Protein AF-A0A9E0VM22-F1 (afdb_monomer)

Secondary structure (DSSP, 8-state):
--SHHHHHHHHHHHHHHHHHHHHHHHHHHHHHHHSTTS-----PPPHHHHHHHHHHHHHHHHHHTSS----EEEEEEEEEEEETTTEEEEEEEEEEEEETTEEEEEEEEEEEETTEEEEEEEEEEEESSTT--EEEEEEEEEETTEEEEEEEEEETTEEEEEEEETTEEPPPEEEE--TTEEEGGGHHHHHHHHGGG--BT-EEEEEEE-TT-TTTTT--EEEEEEEPPP-HHHHHHT-EEEEEEETTEEEEEEE-TTS-EEEEEEGGGTEEEEEE-HHHHHTTTHHHHHHS-----

pLDDT: mean 86.05, std 18.06, range [39.75, 98.81]

Solvent-accessible surface area (backbone atoms only — not comparable to full-atom values): 16008 Å² total; per-residue (Å²): 136,81,74,62,60,62,58,50,54,55,49,53,52,52,55,50,51,53,53,51,51,52,50,51,53,49,53,53,52,52,54,55,61,69,66,60,82,65,88,90,70,88,80,75,79,53,72,67,58,54,51,51,54,50,49,53,49,51,49,57,52,52,62,63,64,72,65,73,48,74,68,42,80,76,51,76,48,23,26,35,31,22,38,74,80,71,42,75,37,32,29,35,38,44,36,34,32,37,41,74,70,21,39,40,39,37,40,41,38,41,34,62,53,99,92,39,82,28,43,39,37,37,38,40,34,22,39,73,54,81,54,29,41,52,42,35,36,40,34,40,38,37,51,90,96,43,41,37,39,33,41,38,40,44,60,86,42,37,39,42,35,46,37,32,50,68,92,43,76,50,83,69,48,75,46,80,50,64,85,63,32,20,48,52,89,49,44,40,58,37,40,26,64,46,54,86,76,56,43,74,78,44,77,45,76,48,40,27,27,54,83,81,28,68,93,61,68,51,53,74,40,64,32,35,39,25,35,46,79,73,49,72,66,22,64,74,67,70,30,48,30,30,43,37,38,47,82,91,44,58,32,41,38,32,22,40,84,69,19,51,70,48,34,38,38,27,71,94,69,37,32,40,37,36,58,44,53,65,73,57,29,72,48,51,63,57,62,56,66,72,70,48,79,77,77,85,124

Radius of gyration: 24.53 Å; Cα contacts (8 Å, |Δi|>4): 549; chains: 1; bounding box: 64×45×74 Å

Mean predicted aligned error: 11.91 Å

Structure (mmCIF, N/CA/C/O backbone):
data_AF-A0A9E0VM22-F1
#
_entry.id   AF-A0A9E0VM22-F1
#
loop_
_atom_site.group_PDB
_atom_site.id
_atom_site.type_symbol
_atom_site.label_atom_id
_atom_site.label_alt_id
_atom_site.label_comp_id
_atom_site.label_asym_id
_atom_site.label_entity_id
_atom_site.label_seq_id
_atom_site.pdbx_PDB_ins_code
_atom_site.Cartn_x
_atom_site.Cartn_y
_atom_site.Cartn_z
_atom_site.occupancy
_atom_site.B_iso_or_equiv
_atom_site.auth_seq_id
_atom_site.auth_comp_id
_atom_site.auth_asym_id
_atom_site.auth_atom_id
_atom_site.pdbx_PDB_model_num
ATOM 1 N N . MET A 1 1 ? -34.259 -21.201 -25.587 1.00 50.16 1 MET A N 1
ATOM 2 C CA . MET A 1 1 ? -33.164 -21.573 -26.520 1.00 50.16 1 MET A CA 1
ATOM 3 C C . MET A 1 1 ? -33.117 -20.751 -27.819 1.00 50.16 1 MET A C 1
ATOM 5 O O . MET A 1 1 ? -32.150 -20.901 -28.546 1.00 50.16 1 MET A O 1
ATOM 9 N N . LEU A 1 2 ? -34.071 -19.849 -28.105 1.00 48.53 2 LEU A N 1
ATOM 10 C CA . LEU A 1 2 ? -34.112 -19.053 -29.354 1.00 48.53 2 LEU A CA 1
ATOM 11 C C . LEU A 1 2 ? -33.497 -17.637 -29.253 1.00 48.53 2 LEU A C 1
ATOM 13 O O . LEU A 1 2 ? -33.460 -16.901 -30.234 1.00 48.53 2 LEU A O 1
ATOM 17 N N . GLU A 1 3 ? -32.972 -17.247 -28.090 1.00 45.59 3 GLU A N 1
ATOM 18 C CA . GLU A 1 3 ? -32.472 -15.883 -27.831 1.00 45.59 3 GLU A CA 1
ATOM 19 C C . GLU A 1 3 ? -30.967 -15.698 -28.138 1.00 45.59 3 GLU A C 1
ATOM 21 O O . GLU A 1 3 ? -30.416 -14.599 -28.077 1.00 45.59 3 GLU A O 1
ATOM 26 N N . THR A 1 4 ? -30.273 -16.771 -28.525 1.00 58.69 4 THR A N 1
ATOM 27 C CA . THR A 1 4 ? -28.811 -16.787 -28.706 1.00 58.69 4 THR A CA 1
ATOM 28 C C . THR A 1 4 ? -28.349 -16.507 -30.141 1.00 58.69 4 THR A C 1
ATOM 30 O O . THR A 1 4 ? -27.231 -16.024 -30.333 1.00 58.69 4 THR A O 1
ATOM 33 N N . GLU A 1 5 ? -29.188 -16.715 -31.161 1.00 52.75 5 GLU A N 1
ATOM 34 C CA . GLU A 1 5 ? -28.810 -16.446 -32.560 1.00 52.75 5 GLU A CA 1
ATOM 35 C C . GLU A 1 5 ? -28.946 -14.974 -32.962 1.00 52.75 5 GLU A C 1
ATOM 37 O O . GLU A 1 5 ? -28.078 -14.442 -33.663 1.00 52.75 5 GLU A O 1
ATOM 42 N N . LYS A 1 6 ? -29.978 -14.277 -32.469 1.00 53.31 6 LYS A N 1
ATOM 43 C CA . LYS A 1 6 ? -30.211 -12.856 -32.787 1.00 53.31 6 LYS A CA 1
ATOM 44 C C . LYS A 1 6 ? -29.080 -11.973 -32.241 1.00 53.31 6 LYS A C 1
ATOM 46 O O . LYS A 1 6 ? -28.554 -11.120 -32.955 1.00 53.31 6 LYS A O 1
ATOM 51 N N . ASN A 1 7 ? -28.606 -12.282 -31.031 1.00 50.34 7 ASN A N 1
ATOM 52 C CA . ASN A 1 7 ? -27.469 -11.606 -30.401 1.00 50.34 7 ASN A CA 1
ATOM 53 C C . ASN A 1 7 ? -26.118 -11.941 -31.061 1.00 50.34 7 ASN A C 1
ATOM 55 O O . ASN A 1 7 ? -25.232 -11.086 -31.111 1.00 50.34 7 ASN A O 1
ATOM 59 N N . ARG A 1 8 ? -25.950 -13.142 -31.638 1.00 52.34 8 ARG A N 1
ATOM 60 C CA . ARG A 1 8 ? -24.751 -13.482 -32.428 1.00 52.34 8 ARG A CA 1
ATOM 61 C C . ARG A 1 8 ? -24.709 -12.761 -33.776 1.00 52.34 8 ARG A C 1
ATOM 63 O O . ARG A 1 8 ? -23.640 -12.278 -34.149 1.00 52.34 8 ARG A O 1
ATOM 70 N N . LYS A 1 9 ? -25.842 -12.636 -34.483 1.00 50.78 9 LYS A N 1
ATOM 71 C CA . LYS A 1 9 ? -25.919 -11.849 -35.731 1.00 50.78 9 LYS A CA 1
ATOM 72 C C . LYS A 1 9 ? -25.667 -10.360 -35.478 1.00 50.78 9 LYS A C 1
ATOM 74 O O . LYS A 1 9 ? -24.869 -9.769 -36.198 1.00 50.78 9 LYS A O 1
ATOM 79 N N . ALA A 1 10 ? -26.244 -9.787 -34.419 1.00 51.38 10 ALA A N 1
ATOM 80 C CA . ALA A 1 10 ? -26.015 -8.386 -34.051 1.00 51.38 10 ALA A CA 1
ATOM 81 C C . ALA A 1 10 ? -24.542 -8.093 -33.707 1.00 51.38 10 ALA A C 1
ATOM 83 O O . ALA A 1 10 ? -24.005 -7.069 -34.125 1.00 51.38 10 ALA A O 1
ATOM 84 N N . ARG A 1 11 ? -23.851 -9.012 -33.012 1.00 48.56 11 ARG A N 1
ATOM 85 C CA . ARG A 1 11 ? -22.410 -8.871 -32.739 1.00 48.56 11 ARG A CA 1
ATOM 86 C C . ARG A 1 11 ? -21.562 -8.974 -34.008 1.00 48.56 11 ARG A C 1
ATOM 88 O O . ARG A 1 11 ? -20.686 -8.141 -34.190 1.00 48.56 11 ARG A O 1
ATOM 95 N N . ARG A 1 12 ? -21.851 -9.918 -34.915 1.00 49.19 12 ARG A N 1
ATOM 96 C CA . ARG A 1 12 ? -21.119 -10.049 -36.193 1.00 49.19 12 ARG A CA 1
ATOM 97 C C . ARG A 1 12 ? -21.284 -8.828 -37.106 1.00 49.19 12 ARG A C 1
ATOM 99 O O . ARG A 1 12 ? -20.309 -8.417 -37.726 1.00 49.19 12 ARG A O 1
ATOM 106 N N . LEU A 1 13 ? -22.475 -8.225 -37.146 1.00 46.28 13 LEU A N 1
ATOM 107 C CA . LEU A 1 13 ? -2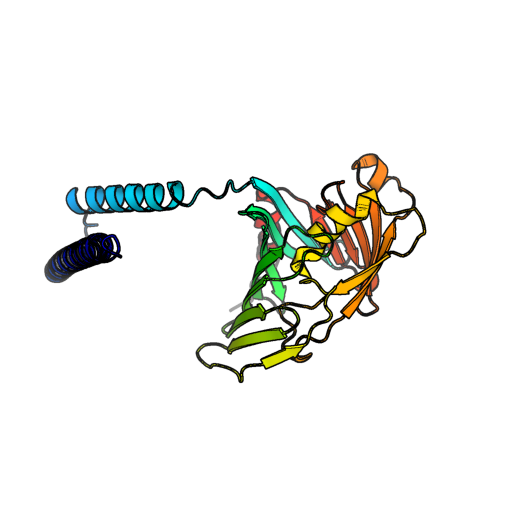2.730 -6.984 -37.891 1.00 46.28 13 LEU A CA 1
ATOM 108 C C . LEU A 1 13 ? -21.957 -5.788 -37.310 1.00 46.28 13 LEU A C 1
ATOM 110 O O . LEU A 1 13 ? -21.372 -5.024 -38.072 1.00 46.28 13 LEU A O 1
ATOM 114 N N . LYS A 1 14 ? -21.875 -5.665 -35.977 1.00 45.31 14 LYS A N 1
ATOM 115 C CA . LYS A 1 14 ? -21.102 -4.596 -35.319 1.00 45.31 14 LYS A CA 1
ATOM 116 C C . LYS A 1 14 ? -19.592 -4.741 -35.520 1.00 45.31 14 LYS A C 1
ATOM 118 O O . LYS A 1 14 ? -18.925 -3.760 -35.825 1.00 45.31 14 LYS A O 1
ATOM 123 N N . THR A 1 15 ? -19.049 -5.955 -35.416 1.00 48.75 15 THR A N 1
ATOM 124 C CA . THR A 1 15 ? -17.613 -6.182 -35.656 1.00 48.75 15 THR A CA 1
ATOM 125 C C . THR A 1 15 ? -17.233 -5.924 -37.118 1.00 48.75 15 THR A C 1
ATOM 127 O O . THR A 1 15 ? -16.164 -5.382 -37.376 1.00 48.75 15 THR A O 1
ATOM 130 N N . GLY A 1 16 ? -18.119 -6.248 -38.069 1.00 48.47 16 GLY A N 1
ATOM 131 C CA . GLY A 1 16 ? -17.918 -5.941 -39.489 1.00 48.47 16 GLY A CA 1
ATOM 132 C C . GLY A 1 16 ? -17.915 -4.440 -39.794 1.00 48.47 16 GLY A C 1
ATOM 133 O O . GLY A 1 16 ? -17.066 -3.981 -40.554 1.00 48.47 16 GLY A O 1
ATOM 134 N N . ALA A 1 17 ? -18.802 -3.665 -39.160 1.00 52.31 17 ALA A N 1
ATOM 135 C CA . ALA A 1 17 ? -18.856 -2.212 -39.328 1.00 52.31 17 ALA A CA 1
ATOM 136 C C . ALA A 1 17 ? -17.586 -1.517 -38.803 1.00 52.31 17 ALA A C 1
ATOM 138 O O . ALA A 1 17 ? -17.020 -0.676 -39.493 1.00 52.31 17 ALA A O 1
ATOM 139 N N . ILE A 1 18 ? -17.080 -1.937 -37.637 1.00 55.41 18 ILE A N 1
ATOM 140 C CA . ILE A 1 18 ? -15.829 -1.406 -37.065 1.00 55.41 18 ILE A CA 1
ATOM 141 C C . ILE A 1 18 ? -14.636 -1.705 -37.986 1.00 55.41 18 ILE A C 1
ATOM 143 O O . ILE A 1 18 ? -13.798 -0.836 -38.219 1.00 55.41 18 ILE A O 1
ATOM 147 N N . PHE A 1 19 ? -14.571 -2.910 -38.561 1.00 56.75 19 PHE A N 1
ATOM 148 C CA . PHE A 1 19 ? -13.487 -3.289 -39.472 1.00 56.75 19 PHE A CA 1
ATOM 149 C C . PHE A 1 19 ? -13.511 -2.484 -40.782 1.00 56.75 19 PHE A C 1
ATOM 151 O O . PHE A 1 19 ? -12.459 -2.102 -41.291 1.00 56.75 19 PHE A O 1
ATOM 158 N N . LEU A 1 20 ? -14.707 -2.182 -41.302 1.00 60.31 20 LEU A N 1
ATOM 159 C CA . LEU A 1 20 ? -14.886 -1.360 -42.501 1.00 60.31 20 LEU A CA 1
ATOM 160 C C . LEU A 1 20 ? -14.464 0.101 -42.263 1.00 60.31 20 LEU A C 1
ATOM 162 O O . LEU A 1 20 ? -13.798 0.688 -43.112 1.00 60.31 20 LEU A O 1
ATOM 166 N N . VAL A 1 21 ? -14.792 0.666 -41.095 1.00 62.47 21 VAL A N 1
ATOM 167 C CA . VAL A 1 21 ? -14.382 2.029 -40.706 1.00 62.47 21 VAL A CA 1
ATOM 168 C C . VAL A 1 21 ? -12.864 2.119 -40.550 1.00 62.47 21 VAL A C 1
ATOM 170 O O . VAL A 1 21 ? -12.254 3.057 -41.053 1.00 62.47 21 VAL A O 1
ATOM 173 N N . ILE A 1 22 ? -12.228 1.118 -39.932 1.00 64.31 22 ILE A N 1
ATOM 174 C CA . ILE A 1 22 ? -10.763 1.066 -39.814 1.00 64.31 22 ILE A CA 1
ATOM 175 C C . ILE A 1 22 ? -10.103 0.997 -41.198 1.00 64.31 22 ILE A C 1
ATOM 177 O O . ILE A 1 22 ? -9.134 1.712 -41.443 1.00 64.31 22 ILE A O 1
ATOM 181 N N . LEU A 1 23 ? -10.633 0.186 -42.120 1.00 62.94 23 LEU A N 1
ATOM 182 C CA . LEU A 1 23 ? -10.111 0.093 -43.488 1.00 62.94 23 LEU A CA 1
ATOM 183 C C . LEU A 1 23 ? -10.253 1.409 -44.267 1.00 62.94 23 LEU A C 1
ATOM 185 O O . LEU A 1 23 ? -9.322 1.784 -44.975 1.00 62.94 23 LEU A O 1
ATOM 189 N N . LEU A 1 24 ? -11.365 2.131 -44.102 1.00 65.12 24 LEU A N 1
ATOM 190 C CA . LEU A 1 24 ? -11.568 3.455 -44.704 1.00 65.12 24 LEU A CA 1
ATOM 191 C C . LEU A 1 24 ? -10.589 4.499 -44.147 1.00 65.12 24 LEU A C 1
ATOM 193 O O . LEU A 1 24 ? -9.974 5.229 -44.919 1.00 65.12 24 LEU A O 1
ATOM 197 N N . VAL A 1 25 ? -10.373 4.513 -42.828 1.00 65.75 25 VAL A N 1
ATOM 198 C CA . VAL A 1 25 ? -9.408 5.420 -42.181 1.00 65.75 25 VAL A CA 1
ATOM 199 C C . VAL A 1 25 ? -7.975 5.119 -42.626 1.00 65.75 25 VAL A C 1
ATOM 201 O O . VAL A 1 25 ? -7.202 6.042 -42.865 1.00 65.75 25 VAL A O 1
ATOM 204 N N . ILE A 1 26 ? -7.611 3.841 -42.772 1.00 68.38 26 ILE A N 1
ATOM 205 C CA . ILE A 1 26 ? -6.289 3.444 -43.276 1.00 68.38 26 ILE A CA 1
ATOM 206 C C . ILE A 1 26 ? -6.124 3.857 -44.744 1.00 68.38 26 ILE A C 1
ATOM 208 O O . ILE A 1 26 ? -5.071 4.380 -45.097 1.00 68.38 26 ILE A O 1
ATOM 212 N N . ALA A 1 27 ? -7.143 3.669 -45.587 1.00 66.06 27 ALA A N 1
ATOM 213 C CA . ALA A 1 27 ? -7.089 4.068 -46.993 1.00 66.06 27 ALA A CA 1
ATOM 214 C C . ALA A 1 27 ? -6.903 5.588 -47.162 1.00 66.06 27 ALA A C 1
ATOM 216 O O . ALA A 1 27 ? -6.073 6.012 -47.966 1.00 66.06 27 ALA A O 1
ATOM 217 N N . GLU A 1 28 ? -7.596 6.407 -46.363 1.00 62.19 28 GLU A N 1
ATOM 218 C CA . GLU A 1 28 ? -7.395 7.864 -46.357 1.00 62.19 28 GLU A CA 1
ATOM 219 C C . GLU A 1 28 ? -6.022 8.266 -45.808 1.00 62.19 28 GLU A C 1
ATOM 221 O O . GLU A 1 28 ? -5.383 9.153 -46.370 1.00 62.19 28 GLU A O 1
ATOM 226 N N . LEU A 1 29 ? -5.517 7.600 -44.761 1.00 59.59 29 LEU A N 1
ATOM 227 C CA . LEU A 1 29 ? -4.167 7.861 -44.246 1.00 59.59 29 LEU A CA 1
ATOM 228 C C . LEU A 1 29 ? -3.085 7.537 -45.283 1.00 59.59 29 LEU A C 1
ATOM 230 O O . LEU A 1 29 ? -2.114 8.279 -45.400 1.00 59.59 29 LEU A O 1
ATOM 234 N N . VAL A 1 30 ? -3.249 6.450 -46.041 1.00 65.06 30 VAL A N 1
ATOM 235 C CA . VAL A 1 30 ? -2.315 6.062 -47.109 1.00 65.06 30 VAL A CA 1
ATOM 236 C C . VAL A 1 30 ? -2.350 7.072 -48.260 1.00 65.06 30 VAL A C 1
ATOM 238 O O . VAL A 1 30 ? -1.291 7.440 -48.762 1.00 65.06 30 VAL A O 1
ATOM 241 N N . ALA A 1 31 ? -3.530 7.583 -48.629 1.00 63.16 31 ALA A N 1
ATOM 242 C CA . ALA A 1 31 ? -3.652 8.653 -49.621 1.00 63.16 31 ALA A CA 1
ATOM 243 C C . ALA A 1 31 ? -3.000 9.966 -49.143 1.00 63.16 31 ALA A C 1
ATOM 245 O O . ALA A 1 31 ? -2.299 10.617 -49.911 1.00 63.16 31 ALA A O 1
ATOM 246 N N . LEU A 1 32 ? -3.147 10.311 -47.858 1.00 56.25 32 LEU A N 1
ATOM 247 C CA . LEU A 1 32 ? -2.548 11.513 -47.266 1.00 56.25 32 LEU A CA 1
ATOM 248 C C . LEU A 1 32 ? -1.011 11.447 -47.209 1.00 56.25 32 LEU A C 1
ATOM 250 O O . LEU A 1 32 ? -0.337 12.465 -47.333 1.00 56.25 32 LEU A O 1
ATOM 254 N N . VAL A 1 33 ? -0.450 10.249 -47.009 1.00 56.59 33 VAL A N 1
ATOM 255 C CA . VAL A 1 33 ? 1.005 10.019 -46.993 1.00 56.59 33 VAL A CA 1
ATOM 256 C C . VAL A 1 33 ? 1.586 10.006 -48.410 1.00 56.59 33 VAL A C 1
ATOM 258 O O . VAL A 1 33 ? 2.725 10.428 -48.594 1.00 56.59 33 VAL A O 1
ATOM 261 N N . ALA A 1 34 ? 0.814 9.578 -49.414 1.00 57.78 34 ALA A N 1
ATOM 262 C CA . ALA A 1 34 ? 1.235 9.604 -50.816 1.00 57.78 34 ALA A CA 1
ATOM 263 C C . ALA A 1 34 ? 1.334 11.031 -51.396 1.00 57.78 34 ALA A C 1
ATOM 2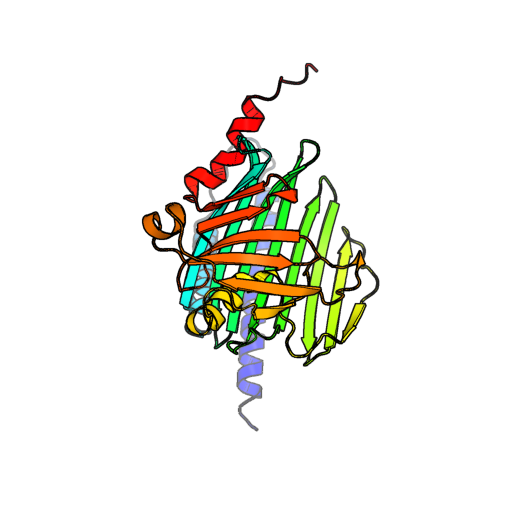65 O O . ALA A 1 34 ? 2.131 11.251 -52.303 1.00 57.78 34 ALA A O 1
ATOM 266 N N . ASP A 1 35 ? 0.580 11.991 -50.849 1.00 51.22 35 ASP A N 1
ATOM 267 C CA . ASP A 1 35 ? 0.529 13.388 -51.320 1.00 51.22 35 ASP A CA 1
ATOM 268 C C . ASP A 1 35 ? 1.472 14.336 -50.540 1.00 51.22 35 ASP A C 1
ATOM 270 O O . ASP A 1 35 ? 1.686 15.486 -50.913 1.00 51.22 35 ASP A O 1
ATOM 274 N N . ALA A 1 36 ? 2.105 13.858 -49.461 1.00 53.12 36 ALA A N 1
ATOM 275 C CA . ALA A 1 36 ? 3.001 14.646 -48.602 1.00 53.12 36 ALA A CA 1
ATOM 276 C C . ALA A 1 36 ? 4.444 14.788 -49.148 1.00 53.12 36 ALA A C 1
ATOM 278 O O . ALA A 1 36 ? 5.379 15.058 -48.391 1.00 53.12 36 ALA A O 1
ATOM 279 N N . GLY A 1 37 ? 4.632 14.602 -50.459 1.00 49.53 37 GLY A N 1
ATOM 280 C CA . GLY A 1 37 ? 5.920 14.714 -51.152 1.00 49.53 37 GLY A CA 1
ATOM 281 C C . GLY A 1 37 ? 6.443 16.145 -51.341 1.00 49.53 37 GLY A C 1
ATOM 282 O O . GLY A 1 37 ? 7.590 16.305 -51.750 1.00 49.53 37 GLY A O 1
ATOM 283 N N . GLU A 1 38 ? 5.667 17.182 -51.011 1.00 53.94 38 GLU A N 1
ATOM 284 C CA . GLU A 1 38 ? 6.117 18.578 -51.077 1.00 53.94 38 GLU A CA 1
ATOM 285 C C . GLU A 1 38 ? 5.887 19.352 -49.770 1.00 53.94 38 GLU A C 1
ATOM 287 O O . GLU A 1 38 ? 4.980 19.101 -48.979 1.00 53.94 38 GLU A O 1
ATOM 292 N N . ALA A 1 39 ? 6.802 20.283 -49.516 1.00 53.41 39 ALA A N 1
ATOM 293 C CA . ALA A 1 39 ? 7.137 20.821 -48.210 1.00 53.41 39 ALA A CA 1
ATOM 294 C C . ALA A 1 39 ? 6.022 21.612 -47.487 1.00 53.41 39 ALA A C 1
ATOM 296 O O . ALA A 1 39 ? 5.465 22.582 -47.996 1.00 53.41 39 ALA A O 1
ATOM 297 N N . GLY A 1 40 ? 5.872 21.325 -46.187 1.00 53.50 40 GLY A N 1
ATOM 298 C CA . GLY A 1 40 ? 5.966 22.379 -45.170 1.00 53.50 40 GLY A CA 1
ATOM 299 C C . GLY A 1 40 ? 4.697 23.104 -44.711 1.00 53.50 40 GLY A C 1
ATOM 300 O O . GLY A 1 40 ? 4.828 24.191 -44.147 1.00 53.50 40 GLY A O 1
ATOM 301 N N . LYS A 1 41 ? 3.489 22.544 -44.861 1.00 47.03 41 LYS A N 1
ATOM 302 C CA . LYS A 1 41 ? 2.303 23.054 -44.139 1.00 47.03 41 LYS A CA 1
ATOM 303 C C . LYS A 1 41 ? 1.606 21.951 -43.333 1.00 47.03 41 LYS A C 1
ATOM 305 O O . LYS A 1 41 ? 1.402 20.863 -43.863 1.00 47.03 41 LYS A O 1
ATOM 310 N N . PRO A 1 42 ? 1.231 22.204 -42.062 1.00 48.88 42 PRO A N 1
ATOM 311 C CA . PRO A 1 42 ? 0.500 21.230 -41.260 1.00 48.88 42 PRO A CA 1
ATOM 312 C C . PRO A 1 42 ? -0.890 21.007 -41.866 1.00 48.88 42 PRO A C 1
ATOM 314 O O . PRO A 1 42 ? -1.711 21.923 -41.914 1.00 48.88 42 PRO A O 1
ATOM 317 N N . VAL A 1 43 ? -1.142 19.786 -42.338 1.00 53.38 43 VAL A N 1
ATOM 318 C CA . VAL A 1 43 ? -2.444 19.377 -42.875 1.00 53.38 43 VAL A CA 1
ATOM 319 C C . VAL A 1 43 ? -3.448 19.355 -41.724 1.00 53.38 43 VAL A C 1
ATOM 321 O O . VAL A 1 43 ? -3.300 18.587 -40.770 1.00 53.38 43 VAL A O 1
ATOM 324 N N . GLN A 1 44 ? -4.457 20.228 -41.781 1.00 57.88 44 GLN A N 1
ATOM 325 C CA . GLN A 1 44 ? -5.557 20.186 -40.821 1.00 57.88 44 GLN A CA 1
ATOM 326 C C . GLN A 1 44 ? -6.381 18.910 -41.058 1.00 57.88 44 GLN A C 1
ATOM 328 O O . GLN A 1 44 ? -6.717 18.622 -42.208 1.00 57.88 44 GLN A O 1
ATOM 333 N N . PRO A 1 45 ? -6.714 18.134 -40.008 1.00 61.19 45 PRO A N 1
ATOM 334 C CA . PRO A 1 45 ? -7.540 16.941 -40.159 1.00 61.19 45 PRO A CA 1
ATOM 335 C C . PRO A 1 45 ? -8.882 17.315 -40.785 1.00 61.19 45 PRO A C 1
ATOM 337 O O . PRO A 1 45 ? -9.530 18.248 -40.306 1.00 61.19 45 PRO A O 1
ATOM 340 N N . SER A 1 46 ? -9.300 16.582 -41.817 1.00 73.75 46 SER A N 1
ATOM 341 C CA . SER A 1 46 ? -10.592 16.799 -42.468 1.00 73.75 46 SER A CA 1
ATOM 342 C C . SER A 1 46 ? -11.740 16.714 -41.453 1.00 73.75 46 SER A C 1
ATOM 344 O O . SER A 1 46 ? -11.661 15.993 -40.450 1.00 73.75 46 SER A O 1
ATOM 346 N N . GLU A 1 47 ? -12.837 17.431 -41.708 1.00 70.19 47 GLU A N 1
ATOM 347 C CA . GLU A 1 47 ? -14.029 17.388 -40.847 1.00 70.19 47 GLU A CA 1
ATOM 348 C C . GLU A 1 47 ? -14.558 15.956 -40.648 1.00 70.19 47 GLU A C 1
ATOM 350 O O . GLU A 1 47 ? -15.102 15.639 -39.591 1.00 70.19 47 GLU A O 1
ATOM 355 N N . ALA A 1 48 ? -14.345 15.065 -41.623 1.00 60.19 48 ALA A N 1
ATOM 356 C CA . ALA A 1 48 ? -14.694 13.649 -41.529 1.00 60.19 48 ALA A CA 1
ATOM 357 C C . ALA A 1 48 ? -13.915 12.932 -40.410 1.00 60.19 48 ALA A C 1
ATOM 359 O O . ALA A 1 48 ? -14.514 12.230 -39.596 1.00 60.19 48 ALA A O 1
ATOM 360 N N . ILE A 1 49 ? -12.607 13.182 -40.284 1.00 67.56 49 ILE A N 1
ATOM 361 C CA . ILE A 1 49 ? -11.772 12.608 -39.215 1.00 67.56 49 ILE A CA 1
ATOM 362 C C . ILE A 1 49 ? -12.194 13.146 -37.841 1.00 67.56 49 ILE A C 1
ATOM 364 O O . ILE A 1 49 ? -12.161 12.414 -36.847 1.00 67.56 49 ILE A O 1
ATOM 368 N N . GLN A 1 50 ? -12.602 14.416 -37.761 1.00 73.06 50 GLN A N 1
ATOM 369 C CA . GLN A 1 50 ? -13.092 14.995 -36.508 1.00 73.06 50 GLN A CA 1
ATOM 370 C C . GLN A 1 50 ? -14.430 14.376 -36.083 1.00 73.06 50 GLN A C 1
ATOM 372 O O . GLN A 1 50 ? -14.557 13.972 -34.927 1.00 73.06 50 GLN A O 1
ATOM 377 N N . ARG A 1 51 ? -15.375 14.199 -37.017 1.00 71.31 51 ARG A N 1
ATOM 378 C CA . ARG A 1 51 ? -16.667 13.544 -36.748 1.00 71.31 51 ARG A CA 1
ATOM 379 C C . ARG A 1 51 ? -16.498 12.086 -36.322 1.00 71.31 51 ARG A C 1
ATOM 381 O O . ARG A 1 51 ? -17.095 11.687 -35.329 1.00 71.31 51 ARG A O 1
ATOM 388 N N . VAL A 1 52 ? -15.611 11.329 -36.973 1.00 68.19 52 VAL A N 1
ATOM 389 C CA . VAL A 1 52 ? -15.307 9.938 -36.583 1.00 68.19 52 VAL A CA 1
ATOM 390 C C . VAL A 1 52 ? -14.680 9.875 -35.185 1.00 68.19 52 VAL A C 1
ATOM 392 O O . VAL A 1 52 ? -15.082 9.051 -34.367 1.00 68.19 52 VAL A O 1
ATOM 395 N N . LYS A 1 53 ? -13.746 10.776 -34.843 1.00 69.44 53 LYS A N 1
ATOM 396 C CA . LYS A 1 53 ? -13.189 10.856 -33.476 1.00 69.44 53 LYS A CA 1
ATOM 397 C C . LYS A 1 53 ? -14.250 11.189 -32.426 1.00 69.44 53 LYS A C 1
ATOM 399 O O . LYS A 1 53 ? -14.162 10.712 -31.294 1.00 69.44 53 LYS A O 1
ATOM 404 N N . GLU A 1 54 ? -15.219 12.024 -32.774 1.00 73.75 54 GLU A N 1
ATOM 405 C CA . GLU A 1 54 ? -16.285 12.443 -31.870 1.00 73.75 54 GLU A CA 1
ATOM 406 C C . GLU A 1 54 ? -17.349 11.352 -31.683 1.00 73.75 54 GLU A C 1
ATOM 408 O O . GLU A 1 54 ? -17.788 11.117 -30.557 1.00 73.75 54 GLU A O 1
ATOM 413 N N . GLU A 1 55 ? -17.688 10.610 -32.740 1.00 72.81 55 GLU A N 1
ATOM 414 C CA . GLU A 1 55 ? -18.537 9.416 -32.663 1.00 72.81 55 GLU A CA 1
ATOM 415 C C . GLU A 1 55 ? -17.864 8.292 -31.869 1.00 72.81 55 GLU A C 1
ATOM 417 O O . GLU A 1 55 ? -18.476 7.764 -30.944 1.00 72.81 55 GLU A O 1
ATOM 422 N N . MET A 1 56 ? -16.575 8.016 -32.099 1.00 67.50 56 MET A N 1
ATOM 423 C CA . MET A 1 56 ? -15.818 7.049 -31.292 1.00 67.50 56 MET A CA 1
ATOM 424 C C . MET A 1 56 ? -15.746 7.453 -29.811 1.00 67.50 56 MET A C 1
ATOM 426 O O . MET A 1 56 ? -15.813 6.596 -28.930 1.00 67.50 56 MET A O 1
ATOM 430 N N . ARG A 1 57 ? -15.644 8.756 -29.502 1.00 72.69 57 ARG A N 1
ATOM 431 C CA . ARG A 1 57 ? -15.723 9.257 -28.117 1.00 72.69 57 ARG A CA 1
ATOM 432 C C . ARG A 1 57 ? -17.110 9.061 -27.509 1.00 72.69 57 ARG A C 1
ATOM 434 O O . ARG A 1 57 ? -17.197 8.708 -26.336 1.00 72.69 57 ARG A O 1
ATOM 441 N N . LYS A 1 58 ? -18.180 9.279 -28.278 1.00 69.06 58 LYS A N 1
ATOM 442 C CA . LYS A 1 58 ? -19.562 9.062 -27.825 1.00 69.06 58 LYS A CA 1
ATOM 443 C C . LYS A 1 58 ? -19.863 7.579 -27.612 1.00 69.06 58 LYS A C 1
ATOM 445 O O . LYS A 1 58 ? -20.484 7.242 -26.611 1.00 69.06 58 LYS A O 1
ATOM 450 N N . GLU A 1 59 ? -19.370 6.695 -28.475 1.00 62.09 59 GLU A N 1
ATOM 451 C CA . GLU A 1 59 ? -19.514 5.244 -28.310 1.00 62.09 59 GLU A CA 1
ATOM 452 C C . GLU A 1 59 ? -18.694 4.714 -27.126 1.00 62.09 59 GLU A C 1
ATOM 454 O O . GLU A 1 59 ? -19.228 3.962 -26.314 1.00 62.09 59 GLU A O 1
ATOM 459 N N . ALA A 1 60 ? -17.458 5.185 -26.925 1.00 56.94 60 ALA A N 1
ATOM 460 C CA . ALA A 1 60 ? -16.662 4.847 -25.739 1.00 56.94 60 ALA A CA 1
ATOM 461 C C . ALA A 1 60 ? -17.275 5.391 -24.430 1.00 56.94 60 ALA A C 1
ATOM 463 O O . ALA A 1 60 ? -17.147 4.777 -23.369 1.00 56.94 60 ALA A O 1
ATOM 464 N N . ALA A 1 61 ? -17.962 6.537 -24.483 1.00 55.31 61 ALA A N 1
ATOM 465 C CA . ALA A 1 61 ? -18.729 7.059 -23.354 1.00 55.31 61 ALA A CA 1
ATOM 466 C C . ALA A 1 61 ? -20.015 6.245 -23.098 1.00 55.31 61 ALA A C 1
ATOM 468 O O . ALA A 1 61 ? -20.377 6.036 -21.942 1.00 55.31 61 ALA A O 1
ATOM 469 N N . ALA A 1 62 ? -20.665 5.740 -24.151 1.00 52.62 62 ALA A N 1
ATOM 470 C CA . ALA A 1 62 ? -21.885 4.934 -24.067 1.00 52.62 62 ALA A CA 1
ATOM 471 C C . ALA A 1 62 ? -21.633 3.464 -23.669 1.00 52.62 62 ALA A C 1
ATOM 473 O O . ALA A 1 62 ? -22.479 2.840 -23.030 1.00 52.62 62 ALA A O 1
ATOM 474 N N . GLU A 1 63 ? -20.469 2.893 -23.994 1.00 50.62 63 GLU A N 1
ATOM 475 C CA . GLU A 1 63 ? -20.066 1.575 -23.481 1.00 50.62 63 GLU A CA 1
ATOM 476 C C . GLU A 1 63 ? -19.689 1.630 -21.992 1.00 50.62 63 GLU A C 1
ATOM 478 O O . GLU A 1 63 ? -19.927 0.666 -21.264 1.00 50.62 63 GLU A O 1
ATOM 483 N N . ASN A 1 64 ? -19.213 2.781 -21.501 1.00 50.50 64 ASN A N 1
ATOM 484 C CA . ASN A 1 64 ? -18.974 3.012 -20.073 1.00 50.50 64 ASN A CA 1
ATOM 485 C C . ASN A 1 64 ? -20.257 3.256 -19.254 1.00 50.50 64 ASN A C 1
ATOM 487 O O . ASN A 1 64 ? -20.221 3.093 -18.036 1.00 50.50 64 ASN A O 1
ATOM 491 N N . SER A 1 65 ? -21.387 3.609 -19.880 1.00 48.72 65 SER A N 1
ATOM 492 C CA . SER A 1 65 ? -22.655 3.871 -19.177 1.00 48.72 65 SER A CA 1
ATOM 493 C C . SER A 1 65 ? -23.593 2.663 -19.074 1.00 48.72 65 SER A C 1
ATOM 495 O O . SER A 1 65 ? -24.615 2.750 -18.406 1.00 48.72 65 SER A O 1
ATOM 497 N N . ASN A 1 66 ? -23.269 1.522 -19.697 1.00 46.03 66 ASN A N 1
ATOM 498 C CA . ASN A 1 66 ? -24.128 0.323 -19.689 1.00 46.03 66 ASN A CA 1
ATOM 499 C C . ASN A 1 66 ? -23.559 -0.873 -18.903 1.00 46.03 66 ASN A C 1
ATOM 501 O O . ASN A 1 66 ? -24.167 -1.943 -18.875 1.00 46.03 66 ASN A O 1
ATOM 505 N N . ALA A 1 67 ? -22.431 -0.689 -18.216 1.00 48.81 67 ALA A N 1
ATOM 506 C CA . ALA A 1 67 ? -21.907 -1.612 -17.208 1.00 48.81 67 ALA A CA 1
ATOM 507 C C . ALA A 1 67 ? -21.972 -0.968 -15.810 1.00 48.81 67 ALA A C 1
ATOM 509 O O . ALA A 1 67 ? -20.991 -0.976 -15.069 1.00 48.81 67 ALA A O 1
ATOM 510 N N . GLU A 1 68 ? -23.117 -0.362 -15.466 1.00 50.81 68 GLU A N 1
ATOM 511 C CA . GLU A 1 68 ? -23.359 0.335 -14.192 1.00 50.81 68 GLU A CA 1
ATOM 512 C C . GLU A 1 68 ? -23.490 -0.633 -13.005 1.00 50.81 68 GLU A C 1
ATOM 514 O O . GLU A 1 68 ? -24.505 -0.727 -12.313 1.00 50.81 68 GLU A O 1
ATOM 519 N N . GLY A 1 69 ? -22.389 -1.299 -12.684 1.00 61.06 69 GLY A N 1
ATOM 520 C CA . GLY A 1 69 ? -22.012 -1.389 -11.290 1.00 61.06 69 GLY A CA 1
ATOM 521 C C . GLY A 1 69 ? -21.834 0.021 -10.751 1.00 61.06 69 GLY A C 1
ATOM 522 O O . GLY A 1 69 ? -21.006 0.765 -11.273 1.00 61.06 69 GLY A O 1
ATOM 523 N N . LYS A 1 70 ? -22.601 0.428 -9.732 1.00 77.06 70 LYS A N 1
ATOM 524 C CA . LYS A 1 70 ? -22.421 1.740 -9.088 1.00 77.06 70 LYS A CA 1
ATOM 525 C C . LYS A 1 70 ? -21.001 1.825 -8.520 1.00 77.06 70 LYS A C 1
ATOM 527 O O . LYS A 1 70 ? -20.753 1.347 -7.412 1.00 77.06 70 LYS A O 1
ATOM 532 N N . SER A 1 71 ? -20.070 2.403 -9.279 1.00 89.12 71 SER A N 1
ATOM 533 C CA . SER A 1 71 ? -18.727 2.690 -8.787 1.00 89.12 71 SER A CA 1
ATOM 534 C C . SER A 1 71 ? -18.814 3.830 -7.781 1.00 89.12 71 SER A C 1
ATOM 536 O O . SER A 1 71 ? -19.349 4.897 -8.081 1.00 89.12 71 SER A O 1
ATOM 538 N N . LYS A 1 72 ? -18.296 3.609 -6.574 1.00 94.81 72 LYS A N 1
ATOM 539 C CA . LYS A 1 72 ? -18.159 4.641 -5.547 1.00 94.81 72 LYS A CA 1
ATOM 540 C C . LYS A 1 72 ? -16.681 4.876 -5.279 1.00 94.81 72 LYS A C 1
ATOM 542 O O . LYS A 1 72 ? -16.010 3.997 -4.740 1.00 94.81 72 LYS A O 1
ATOM 547 N N . LEU A 1 73 ? -16.196 6.074 -5.594 1.00 96.31 73 LEU A N 1
ATOM 548 C CA . LEU A 1 73 ? -14.874 6.516 -5.158 1.00 96.31 73 LEU A CA 1
ATOM 549 C C . LEU A 1 73 ? -14.859 6.625 -3.628 1.00 96.31 73 LEU A C 1
ATOM 551 O O . LEU A 1 73 ? -15.722 7.286 -3.047 1.00 96.31 73 LEU A O 1
ATOM 555 N N . LEU A 1 74 ? -13.909 5.948 -2.987 1.00 96.44 74 LEU A N 1
ATOM 556 C CA . LEU A 1 74 ? -13.702 6.032 -1.543 1.00 96.44 74 LEU A CA 1
ATOM 557 C C . LEU A 1 74 ? -12.650 7.090 -1.228 1.00 96.44 74 LEU A C 1
ATOM 559 O O . LEU A 1 74 ? -12.924 7.989 -0.440 1.00 96.44 74 LEU A O 1
ATOM 563 N N . TRP A 1 75 ? -11.490 7.017 -1.883 1.00 97.69 75 TRP A N 1
ATOM 564 C CA . TRP A 1 75 ? -10.470 8.063 -1.832 1.00 97.69 75 TRP A CA 1
ATOM 565 C C . TRP A 1 75 ? -9.576 8.053 -3.075 1.00 97.69 75 TRP A C 1
ATOM 567 O O . TRP A 1 75 ? -9.490 7.063 -3.805 1.00 97.69 75 TRP A O 1
ATOM 577 N N . ASN A 1 76 ? -8.940 9.198 -3.317 1.00 98.12 76 ASN A N 1
ATOM 578 C CA . ASN A 1 76 ? -7.926 9.414 -4.342 1.00 98.12 76 ASN A CA 1
ATOM 579 C C . ASN A 1 76 ? -6.879 10.371 -3.765 1.00 98.12 76 ASN A C 1
ATOM 581 O O . ASN A 1 76 ? -7.108 11.582 -3.715 1.00 98.12 76 ASN A O 1
ATOM 585 N N . SER A 1 77 ? -5.775 9.820 -3.278 1.00 98.44 77 SER A N 1
ATOM 586 C CA . SER A 1 77 ? -4.864 10.512 -2.370 1.00 98.44 77 SER A CA 1
ATOM 587 C C . SER A 1 77 ? -3.443 10.487 -2.895 1.00 98.44 77 SER A C 1
ATOM 589 O O . SER A 1 77 ? -2.990 9.503 -3.472 1.00 98.44 77 SER A O 1
ATOM 591 N N . TRP A 1 78 ? -2.754 11.610 -2.733 1.00 98.56 78 TRP A N 1
ATOM 592 C CA . TRP A 1 78 ? -1.388 11.808 -3.196 1.00 98.56 78 TRP A CA 1
ATOM 593 C C . TRP A 1 78 ? -0.452 11.889 -2.005 1.00 98.56 78 TRP A C 1
ATOM 595 O O . TRP A 1 78 ? -0.797 12.486 -0.985 1.00 98.56 78 TRP A O 1
ATOM 605 N N . TYR A 1 79 ? 0.732 11.308 -2.143 1.00 98.62 79 TYR A N 1
ATOM 606 C CA . TYR A 1 79 ? 1.692 11.163 -1.059 1.00 98.62 79 TYR A CA 1
ATOM 607 C C . TYR A 1 79 ? 3.097 11.494 -1.529 1.00 98.62 79 TYR A C 1
ATOM 609 O O . TYR A 1 79 ? 3.459 11.204 -2.664 1.00 98.62 79 TYR A O 1
ATOM 617 N N . THR A 1 80 ? 3.904 12.054 -0.635 1.00 98.25 80 THR A N 1
ATOM 618 C CA . THR A 1 80 ? 5.345 12.265 -0.830 1.00 98.25 80 THR A CA 1
ATOM 619 C C . THR A 1 80 ? 6.138 11.437 0.166 1.00 98.25 80 THR A C 1
ATOM 621 O O . THR A 1 80 ? 5.691 11.263 1.296 1.00 98.25 80 THR A O 1
ATOM 624 N N . MET A 1 81 ? 7.319 10.978 -0.235 1.00 98.19 81 MET A N 1
ATOM 625 C CA . MET A 1 81 ? 8.214 10.121 0.537 1.00 98.19 81 MET A CA 1
ATOM 626 C C . MET A 1 81 ? 9.549 10.839 0.775 1.00 98.19 81 MET A C 1
ATOM 628 O O . MET A 1 81 ? 10.271 11.125 -0.182 1.00 98.19 81 MET A O 1
ATOM 632 N N . THR A 1 82 ? 9.901 11.113 2.030 1.00 97.25 82 THR A N 1
ATOM 633 C CA . THR A 1 82 ? 11.193 11.701 2.420 1.00 97.25 82 THR A CA 1
ATOM 634 C C . THR A 1 82 ? 12.044 10.711 3.204 1.00 97.25 82 THR A C 1
ATOM 636 O O . THR A 1 82 ? 11.561 10.071 4.134 1.00 97.25 82 THR A O 1
ATOM 639 N N . VAL A 1 83 ? 13.330 10.616 2.861 1.00 95.31 83 VAL A N 1
ATOM 640 C CA . VAL A 1 83 ? 14.338 9.868 3.631 1.00 95.31 83 VAL A CA 1
ATOM 641 C C . VAL A 1 83 ? 15.162 10.849 4.463 1.00 95.31 83 VAL A C 1
ATOM 643 O O . VAL A 1 83 ? 15.519 11.928 3.985 1.00 95.31 83 VAL A O 1
ATOM 646 N N . GLY A 1 84 ? 15.446 10.504 5.720 1.00 93.19 84 GLY A N 1
ATOM 647 C CA . GLY A 1 84 ? 16.170 11.382 6.645 1.00 93.19 84 GLY A CA 1
ATOM 648 C C . GLY A 1 84 ? 15.469 12.730 6.829 1.00 93.19 84 GLY A C 1
ATOM 649 O O . GLY A 1 84 ? 16.128 13.766 6.879 1.00 93.19 84 GLY A O 1
ATOM 650 N N . GLU A 1 85 ? 14.130 12.718 6.816 1.00 87.00 85 GLU A N 1
ATOM 651 C CA . GLU A 1 85 ? 13.210 13.865 6.941 1.00 87.00 85 GLU A CA 1
ATOM 652 C C . GLU A 1 85 ? 13.253 14.906 5.811 1.00 87.00 85 GLU A C 1
ATOM 654 O O . GLU A 1 85 ? 12.269 15.616 5.602 1.00 87.00 85 GLU A O 1
ATOM 659 N N . LYS A 1 86 ? 14.355 15.002 5.062 1.00 90.19 86 LYS A N 1
ATOM 660 C CA . LYS A 1 86 ? 14.604 16.108 4.126 1.00 90.19 86 LYS A CA 1
ATOM 661 C C . LYS A 1 86 ? 14.857 15.675 2.692 1.00 90.19 86 LYS A C 1
ATOM 663 O O . LYS A 1 86 ? 14.654 16.487 1.798 1.00 90.19 86 LYS A O 1
ATOM 668 N N . VAL A 1 87 ? 15.307 14.443 2.451 1.00 92.69 87 VAL A N 1
ATOM 669 C CA . VAL A 1 87 ? 15.712 14.005 1.108 1.00 92.69 87 VAL A CA 1
ATOM 670 C C . VAL A 1 87 ? 14.485 13.516 0.338 1.00 92.69 87 VAL A C 1
ATOM 672 O O . VAL A 1 87 ? 13.916 12.493 0.724 1.00 92.69 87 VAL A O 1
ATOM 675 N N . PRO A 1 88 ? 14.071 14.185 -0.758 1.00 93.81 88 PRO A N 1
ATOM 676 C CA . PRO A 1 88 ? 12.972 13.706 -1.588 1.00 93.81 88 PRO A CA 1
ATOM 677 C C . PRO A 1 88 ? 13.344 12.367 -2.225 1.00 93.81 88 PRO A C 1
ATOM 679 O O . PRO A 1 88 ? 14.326 12.282 -2.974 1.00 93.81 88 PRO A O 1
ATOM 682 N N . PHE A 1 89 ? 12.571 11.329 -1.912 1.00 95.00 89 PHE A N 1
ATOM 683 C CA . PHE A 1 89 ? 12.797 9.972 -2.402 1.00 95.00 89 PHE A CA 1
ATOM 684 C C . PHE A 1 89 ? 11.787 9.570 -3.475 1.00 95.00 89 PHE A C 1
ATOM 686 O O . PHE A 1 89 ? 12.171 9.037 -4.509 1.00 95.00 89 PHE A O 1
ATOM 693 N N . GLY A 1 90 ? 10.507 9.875 -3.275 1.00 97.25 90 GLY A N 1
ATOM 694 C CA . GLY A 1 90 ? 9.462 9.518 -4.228 1.00 97.25 90 GLY A CA 1
ATOM 695 C C . GLY A 1 90 ? 8.123 10.161 -3.912 1.00 97.25 90 GLY A C 1
ATOM 696 O O . GLY A 1 90 ? 7.968 10.846 -2.904 1.00 97.25 90 GLY A O 1
ATOM 697 N N . TYR A 1 91 ? 7.148 9.954 -4.778 1.00 98.00 91 TYR A N 1
ATOM 698 C CA . TYR A 1 91 ? 5.757 10.311 -4.538 1.00 98.00 91 TYR A CA 1
ATOM 699 C C . TYR A 1 91 ? 4.858 9.270 -5.190 1.00 98.00 91 TYR A C 1
ATOM 701 O O . TYR A 1 91 ? 5.267 8.603 -6.137 1.00 98.00 91 TYR A O 1
ATOM 709 N N . TYR A 1 92 ? 3.636 9.122 -4.697 1.00 98.44 92 TYR A N 1
ATOM 710 C CA . TYR A 1 92 ? 2.691 8.177 -5.274 1.00 98.44 92 TYR A CA 1
ATOM 711 C C . TYR A 1 92 ? 1.248 8.651 -5.155 1.00 98.44 92 TYR A C 1
ATOM 713 O O . TYR A 1 92 ? 0.932 9.574 -4.400 1.00 98.44 92 TYR A O 1
ATOM 721 N N . ASN A 1 93 ? 0.379 8.007 -5.923 1.00 98.50 93 ASN A N 1
ATOM 722 C CA . ASN A 1 93 ? -1.064 8.161 -5.859 1.00 98.50 93 ASN A CA 1
ATOM 723 C C . ASN A 1 93 ? -1.717 6.832 -5.481 1.00 98.50 93 ASN A C 1
ATOM 725 O O . ASN A 1 93 ? -1.434 5.824 -6.120 1.00 98.50 93 ASN A O 1
ATOM 729 N N . ASP A 1 94 ? -2.613 6.869 -4.494 1.00 97.94 94 ASP A N 1
ATOM 730 C CA . ASP A 1 94 ? -3.506 5.768 -4.135 1.00 97.94 94 ASP A CA 1
ATOM 731 C C . ASP A 1 94 ? -4.936 6.132 -4.511 1.00 97.94 94 ASP A C 1
ATOM 733 O O . ASP A 1 94 ? -5.484 7.133 -4.042 1.00 97.94 94 ASP A O 1
ATOM 737 N N . ARG A 1 95 ? -5.580 5.277 -5.296 1.00 98.38 95 ARG A N 1
ATOM 738 C CA . ARG A 1 95 ? -6.981 5.415 -5.674 1.00 98.38 95 ARG A CA 1
ATOM 739 C C . ARG A 1 95 ? -7.744 4.162 -5.292 1.00 98.38 95 ARG A C 1
ATOM 741 O O . ARG A 1 95 ? -7.408 3.063 -5.727 1.00 98.38 95 ARG A O 1
ATOM 748 N N . VAL A 1 96 ? -8.811 4.338 -4.519 1.00 98.19 96 VAL A N 1
ATOM 749 C CA . VAL A 1 96 ? -9.645 3.234 -4.041 1.00 98.19 96 VAL A CA 1
ATOM 750 C C . VAL A 1 96 ? -11.095 3.473 -4.391 1.00 98.19 96 VAL A C 1
ATOM 752 O O . VAL A 1 96 ? -11.695 4.489 -4.039 1.00 98.19 96 VAL A O 1
ATOM 755 N N . GLU A 1 97 ? -11.676 2.491 -5.062 1.00 97.75 97 GLU A N 1
ATOM 756 C CA . GLU A 1 97 ? -13.069 2.495 -5.473 1.00 97.75 97 GLU A CA 1
ATOM 757 C C . GLU A 1 97 ? -13.773 1.222 -5.018 1.00 97.75 97 GLU A C 1
ATOM 759 O O . GLU A 1 97 ? -13.178 0.148 -4.934 1.00 97.75 97 GLU A O 1
ATOM 764 N N . LYS A 1 98 ? -15.075 1.334 -4.771 1.00 96.50 98 LYS A N 1
ATOM 765 C CA . LYS A 1 98 ? -15.962 0.192 -4.581 1.00 96.50 98 LYS A CA 1
ATOM 766 C C . LYS A 1 98 ? -16.767 -0.023 -5.859 1.00 96.50 98 LYS A C 1
ATOM 768 O O . LYS A 1 98 ? -17.542 0.852 -6.231 1.00 96.50 98 LYS A O 1
ATOM 773 N N . ARG A 1 99 ? -16.591 -1.170 -6.517 1.00 93.62 99 ARG A N 1
ATOM 774 C CA . ARG A 1 99 ? -17.253 -1.552 -7.779 1.00 93.62 99 ARG A CA 1
ATOM 775 C C . ARG A 1 99 ? -17.851 -2.947 -7.629 1.00 93.62 99 ARG A C 1
ATOM 777 O O . ARG A 1 99 ? -17.122 -3.876 -7.300 1.00 93.62 99 ARG A O 1
ATOM 784 N N . ASP A 1 100 ? -19.157 -3.106 -7.829 1.00 91.19 100 ASP A N 1
ATOM 785 C CA . ASP A 1 100 ? -19.831 -4.421 -7.809 1.00 91.19 100 ASP A CA 1
ATOM 786 C C . ASP A 1 100 ? -19.534 -5.285 -6.571 1.00 91.19 100 ASP A C 1
ATOM 788 O O . ASP A 1 100 ? -19.216 -6.471 -6.678 1.00 91.19 100 ASP A O 1
ATOM 792 N N . GLY A 1 101 ? -19.572 -4.680 -5.377 1.00 91.62 101 GLY A N 1
ATOM 793 C CA . GLY A 1 101 ? -19.263 -5.391 -4.128 1.00 91.62 101 GLY A CA 1
ATOM 794 C C . GLY A 1 101 ? -17.794 -5.818 -3.999 1.00 91.62 101 GLY A C 1
ATOM 795 O O . GLY A 1 101 ? -17.476 -6.743 -3.252 1.00 91.62 101 GLY A O 1
ATOM 796 N N . LYS A 1 102 ? -16.891 -5.169 -4.737 1.00 96.88 102 LYS A N 1
ATOM 797 C CA . LYS A 1 102 ? -15.442 -5.383 -4.689 1.00 96.88 102 LYS A CA 1
ATOM 798 C C . LYS A 1 102 ? -14.737 -4.061 -4.436 1.00 96.88 102 LYS A C 1
ATOM 800 O O . LYS A 1 102 ? -15.221 -3.005 -4.842 1.00 96.88 102 LYS A O 1
ATOM 805 N N . TYR A 1 103 ? -13.577 -4.132 -3.806 1.00 97.94 103 TYR A N 1
ATOM 806 C CA . TYR A 1 103 ? -12.624 -3.035 -3.765 1.00 97.94 103 TYR A CA 1
ATOM 807 C C . TYR A 1 103 ? -11.707 -3.130 -4.979 1.00 97.94 103 TYR A C 1
ATOM 809 O O . TYR A 1 103 ? -11.183 -4.204 -5.268 1.00 97.94 103 TYR A O 1
ATOM 817 N N . ALA A 1 104 ? -11.530 -2.013 -5.674 1.00 98.12 104 ALA A N 1
ATOM 818 C CA . ALA A 1 104 ? -10.517 -1.814 -6.695 1.00 98.12 104 ALA A CA 1
ATOM 819 C C . ALA A 1 104 ? -9.522 -0.786 -6.156 1.00 98.12 104 ALA A C 1
ATOM 821 O O . ALA A 1 104 ? -9.898 0.356 -5.887 1.00 98.12 104 ALA A O 1
ATOM 822 N N . TYR A 1 105 ? -8.278 -1.206 -5.973 1.00 98.19 105 TYR A N 1
ATOM 823 C CA . TYR A 1 105 ? -7.178 -0.369 -5.517 1.00 98.19 105 TYR A CA 1
ATOM 824 C C . TYR A 1 105 ? -6.203 -0.168 -6.671 1.00 98.19 105 TYR A C 1
ATOM 826 O O . TYR A 1 105 ? -5.880 -1.118 -7.383 1.00 98.19 105 TYR A O 1
ATOM 834 N N . GLN A 1 106 ? -5.755 1.065 -6.864 1.00 98.19 106 GLN A N 1
ATOM 835 C CA . GLN A 1 106 ? -4.733 1.427 -7.833 1.00 98.19 106 GLN A CA 1
ATOM 836 C C . GLN A 1 106 ? -3.675 2.258 -7.119 1.00 98.19 106 GLN A C 1
ATOM 838 O O . GLN A 1 106 ? -4.014 3.250 -6.477 1.00 98.19 106 GLN A O 1
ATOM 843 N N . ASN A 1 107 ? -2.416 1.859 -7.245 1.00 97.94 107 ASN A N 1
ATOM 844 C CA . ASN A 1 107 ? -1.267 2.631 -6.807 1.00 97.94 107 ASN A CA 1
ATOM 845 C C . ASN A 1 107 ? -0.368 2.932 -8.004 1.00 97.94 107 ASN A C 1
ATOM 847 O O . ASN A 1 107 ? -0.169 2.079 -8.869 1.00 97.94 107 ASN A O 1
ATOM 851 N N . GLN A 1 108 ? 0.150 4.153 -8.048 1.00 98.19 108 GLN A N 1
ATOM 852 C CA . GLN A 1 108 ? 1.161 4.574 -9.007 1.00 98.19 108 GLN A CA 1
ATOM 853 C C . GLN A 1 108 ? 2.244 5.347 -8.262 1.00 98.19 108 GLN A C 1
ATOM 855 O O . GLN A 1 108 ? 1.961 6.398 -7.689 1.00 98.19 108 GLN A O 1
ATOM 860 N N . LEU A 1 109 ? 3.461 4.813 -8.252 1.00 98.06 109 LEU A N 1
ATOM 861 C CA . LEU A 1 109 ? 4.613 5.293 -7.499 1.00 98.06 109 LEU A CA 1
ATOM 862 C C . LEU A 1 109 ? 5.722 5.732 -8.452 1.00 98.06 109 LEU A C 1
ATOM 864 O O . LEU A 1 109 ? 6.080 5.012 -9.376 1.00 98.06 109 LEU A O 1
ATOM 868 N N . TRP A 1 110 ? 6.302 6.896 -8.174 1.00 97.25 110 TRP A N 1
ATOM 869 C CA . TRP A 1 110 ? 7.507 7.405 -8.816 1.00 97.25 110 TRP A CA 1
ATOM 870 C C . TRP A 1 110 ? 8.585 7.597 -7.757 1.00 97.25 110 TRP A C 1
ATOM 872 O O . TRP A 1 110 ? 8.393 8.364 -6.810 1.00 97.25 110 TRP A O 1
ATOM 882 N N . LYS A 1 111 ? 9.730 6.932 -7.911 1.00 95.38 111 LYS A N 1
ATOM 883 C CA . LYS A 1 111 ? 10.832 6.980 -6.938 1.00 95.38 111 LYS A CA 1
ATOM 884 C C . LYS A 1 111 ? 12.177 7.198 -7.615 1.00 95.38 111 LYS A C 1
ATOM 886 O O . LYS A 1 111 ? 1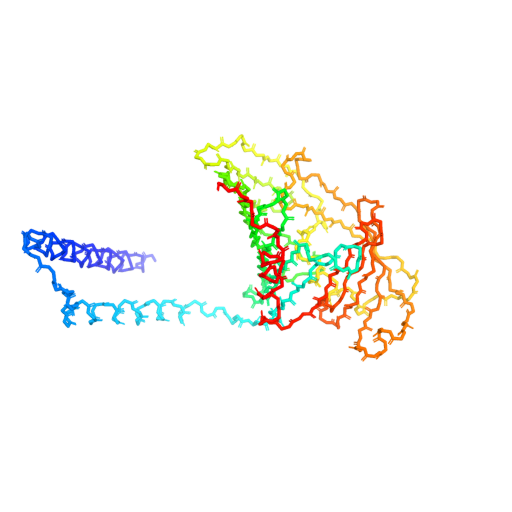2.390 6.783 -8.748 1.00 95.38 111 LYS A O 1
ATOM 891 N N . MET A 1 112 ? 13.070 7.883 -6.912 1.00 92.31 112 MET A N 1
ATOM 892 C CA . MET A 1 112 ? 14.431 8.163 -7.347 1.00 92.31 112 MET A CA 1
ATOM 893 C C . MET A 1 112 ? 15.375 7.089 -6.812 1.00 92.31 112 MET A C 1
ATOM 895 O O . MET A 1 112 ? 15.668 7.062 -5.618 1.00 92.31 112 MET A O 1
ATOM 899 N N . GLU A 1 113 ? 15.916 6.266 -7.703 1.00 89.56 113 GLU A N 1
ATOM 900 C CA . GLU A 1 113 ? 16.912 5.249 -7.365 1.00 89.56 113 GLU A CA 1
ATOM 901 C C . GLU A 1 113 ? 18.089 5.362 -8.333 1.00 89.56 113 GLU A C 1
ATOM 903 O O . GLU A 1 113 ? 17.910 5.462 -9.545 1.00 89.56 113 GLU A O 1
ATOM 908 N N . GLU A 1 114 ? 19.309 5.402 -7.794 1.00 88.00 114 GLU A N 1
ATOM 909 C CA . GLU A 1 114 ? 20.549 5.455 -8.588 1.00 88.00 114 GLU A CA 1
ATOM 910 C C . GLU A 1 114 ? 20.576 6.565 -9.663 1.00 88.00 114 GLU A C 1
ATOM 912 O O . GLU A 1 114 ? 21.177 6.404 -10.722 1.00 88.00 114 GLU A O 1
ATOM 917 N N . GLY A 1 115 ? 19.910 7.695 -9.400 1.00 85.81 115 GLY A N 1
ATOM 918 C CA . GLY A 1 115 ? 19.833 8.836 -10.321 1.00 85.81 115 GLY A CA 1
ATOM 919 C C . GLY A 1 115 ? 18.743 8.745 -11.396 1.00 85.81 115 GLY A C 1
ATOM 920 O O . GLY A 1 115 ? 18.630 9.666 -12.200 1.00 85.81 115 GLY A O 1
ATOM 921 N N . PHE A 1 116 ? 17.912 7.697 -11.397 1.00 88.38 116 PHE A N 1
ATOM 922 C CA . PHE A 1 116 ? 16.810 7.506 -12.347 1.00 88.38 116 PHE A CA 1
ATOM 923 C C . PHE A 1 116 ? 15.448 7.533 -11.649 1.00 88.38 116 PHE A C 1
ATOM 925 O O . PHE A 1 116 ? 15.317 7.096 -10.504 1.00 88.38 116 PHE A O 1
ATOM 932 N N . ILE A 1 117 ? 14.438 8.092 -12.325 1.00 91.38 117 ILE A N 1
ATOM 933 C CA . ILE A 1 117 ? 13.048 8.006 -11.864 1.00 91.38 117 ILE A CA 1
ATOM 934 C C . ILE A 1 117 ? 12.494 6.675 -12.360 1.00 91.38 117 ILE A C 1
ATOM 936 O O . ILE A 1 117 ? 12.327 6.488 -13.563 1.00 91.38 117 ILE A O 1
ATOM 940 N N . ASN A 1 118 ? 12.198 5.786 -11.421 1.00 94.12 118 ASN A N 1
ATOM 941 C CA . ASN A 1 118 ? 11.523 4.522 -11.670 1.00 94.12 118 ASN A CA 1
ATOM 942 C C . ASN A 1 118 ? 10.030 4.682 -11.398 1.00 94.12 118 ASN A C 1
ATOM 944 O O . ASN A 1 118 ? 9.634 5.440 -10.504 1.00 94.12 118 ASN A O 1
ATOM 948 N N . GLU A 1 119 ? 9.213 3.973 -12.170 1.00 95.81 119 GLU A N 1
ATOM 949 C CA . GLU A 1 119 ? 7.763 3.996 -12.039 1.00 95.81 119 GLU A CA 1
ATOM 950 C C . GLU A 1 119 ? 7.230 2.600 -11.724 1.00 95.81 119 GLU A C 1
ATOM 952 O O . GLU A 1 119 ? 7.543 1.630 -12.408 1.00 95.81 119 GLU A O 1
ATOM 957 N N . GLU A 1 120 ? 6.381 2.507 -10.708 1.00 97.31 120 GLU A N 1
ATOM 958 C CA . GLU A 1 120 ? 5.677 1.287 -10.330 1.00 97.31 120 GLU A CA 1
ATOM 959 C C . GLU A 1 120 ? 4.172 1.547 -10.352 1.00 97.31 120 GLU A C 1
ATOM 961 O O . GLU A 1 120 ? 3.693 2.603 -9.940 1.00 97.31 120 GLU A O 1
ATOM 966 N N . ARG A 1 121 ? 3.409 0.587 -10.863 1.00 98.06 121 ARG A N 1
ATOM 967 C CA . ARG A 1 121 ? 1.951 0.609 -10.922 1.00 98.06 121 ARG A CA 1
ATOM 968 C C . ARG A 1 121 ? 1.427 -0.706 -10.401 1.00 98.06 121 ARG A C 1
ATOM 970 O O . ARG A 1 121 ? 1.844 -1.763 -10.866 1.00 98.06 121 ARG A O 1
ATOM 977 N N . VAL A 1 122 ? 0.466 -0.641 -9.493 1.00 98.25 122 VAL A N 1
ATOM 978 C CA . VAL A 1 122 ? -0.223 -1.825 -8.987 1.00 98.25 122 VAL A CA 1
ATOM 979 C C . VAL A 1 122 ? -1.717 -1.607 -9.061 1.00 98.25 122 VAL A C 1
ATOM 981 O O . VAL A 1 122 ? -2.232 -0.594 -8.598 1.00 98.25 122 VAL A O 1
ATOM 984 N N . VAL A 1 123 ? -2.428 -2.572 -9.627 1.00 98.38 123 VAL A N 1
ATOM 985 C CA . VAL A 1 123 ? -3.885 -2.639 -9.594 1.00 98.38 123 VAL A CA 1
ATOM 986 C C . VAL A 1 123 ? -4.277 -3.913 -8.875 1.00 98.38 123 VAL A C 1
ATOM 988 O O . VAL A 1 123 ? -3.894 -4.993 -9.307 1.00 98.38 123 VAL A O 1
ATOM 991 N N . SER A 1 124 ? -5.085 -3.803 -7.828 1.00 98.25 124 SER A N 1
ATOM 992 C CA . SER A 1 124 ? -5.509 -4.929 -6.998 1.00 98.25 124 SER A CA 1
ATOM 993 C C . SER A 1 124 ? -7.017 -4.935 -6.819 1.00 98.25 124 SER A C 1
ATOM 995 O O . SER A 1 124 ? -7.645 -3.889 -6.648 1.00 98.25 124 SER A O 1
ATOM 997 N N . PHE A 1 125 ? -7.610 -6.127 -6.820 1.00 98.38 125 PHE A N 1
ATOM 998 C CA . PHE A 1 125 ? -9.023 -6.314 -6.516 1.00 98.38 125 PHE A CA 1
ATOM 999 C C . PHE A 1 125 ? -9.204 -7.240 -5.322 1.00 98.38 125 PHE A C 1
ATOM 1001 O O . PHE A 1 125 ? -8.610 -8.319 -5.260 1.00 98.38 125 PHE A O 1
ATOM 1008 N N . GLY A 1 126 ? -10.093 -6.845 -4.415 1.00 98.25 126 GLY A N 1
ATOM 1009 C CA . GLY A 1 126 ? -10.496 -7.637 -3.257 1.00 98.25 126 GLY A CA 1
ATOM 1010 C C . GLY A 1 126 ? -12.010 -7.687 -3.101 1.00 98.25 126 GLY A C 1
ATOM 1011 O O . GLY A 1 126 ? -12.731 -6.803 -3.564 1.00 98.25 126 GLY A O 1
ATOM 1012 N N . LYS A 1 127 ? -12.515 -8.736 -2.457 1.00 98.06 127 LYS A N 1
ATOM 1013 C CA . LYS A 1 127 ? -13.933 -8.853 -2.104 1.00 98.06 127 LYS A CA 1
ATOM 1014 C C . LYS A 1 127 ? -14.289 -7.865 -1.000 1.00 98.06 127 LYS A C 1
ATOM 1016 O O . LYS A 1 127 ? -13.464 -7.550 -0.147 1.00 98.06 127 LYS A O 1
ATOM 1021 N N . ASP A 1 128 ? -15.539 -7.419 -0.977 1.00 97.56 128 ASP A N 1
ATOM 1022 C CA . ASP A 1 128 ? -16.084 -6.684 0.161 1.00 97.56 128 ASP A CA 1
ATOM 1023 C C . ASP A 1 128 ? -16.490 -7.628 1.305 1.00 97.56 128 ASP A C 1
ATOM 1025 O O . ASP A 1 128 ? -17.659 -7.757 1.652 1.00 97.56 128 ASP A O 1
ATOM 1029 N N . ASP A 1 129 ? -15.507 -8.318 1.879 1.00 97.56 129 ASP A N 1
ATOM 1030 C CA . ASP A 1 129 ? -15.649 -9.113 3.101 1.00 97.56 129 ASP A CA 1
ATOM 1031 C C . ASP A 1 129 ? -14.724 -8.567 4.199 1.00 97.56 129 ASP A C 1
ATOM 1033 O O . ASP A 1 129 ? -14.025 -7.576 3.986 1.00 97.56 129 ASP A O 1
ATOM 1037 N N . ALA A 1 130 ? -14.756 -9.155 5.398 1.00 96.31 130 ALA A N 1
ATOM 1038 C CA . ALA A 1 130 ? -13.940 -8.681 6.517 1.00 96.31 130 ALA A CA 1
ATOM 1039 C C . ALA A 1 130 ? -12.439 -8.715 6.186 1.00 96.31 130 ALA A C 1
ATOM 1041 O O . ALA A 1 130 ? -11.739 -7.743 6.440 1.00 96.31 130 ALA A O 1
ATOM 1042 N N . ASN A 1 131 ? -11.957 -9.789 5.552 1.00 96.38 131 ASN A N 1
ATOM 1043 C CA . ASN A 1 131 ? -10.532 -9.976 5.268 1.00 96.38 131 ASN A CA 1
ATOM 1044 C C . ASN A 1 131 ? -10.069 -9.288 3.979 1.00 96.38 131 ASN A C 1
ATOM 1046 O O . ASN A 1 131 ? -8.879 -9.311 3.698 1.00 96.38 131 ASN A O 1
ATOM 1050 N N . VAL A 1 132 ? -10.975 -8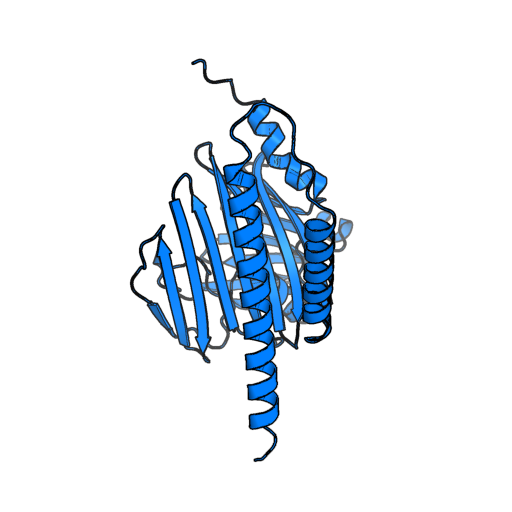.689 3.204 1.00 97.88 132 VAL A N 1
ATOM 1051 C CA . VAL A 1 132 ? -10.693 -8.153 1.868 1.00 97.88 132 VAL A CA 1
ATOM 1052 C C . VAL A 1 132 ? -10.088 -9.235 0.963 1.00 97.88 132 VAL A C 1
ATOM 1054 O O . VAL A 1 132 ? -9.039 -9.044 0.344 1.00 97.88 132 VAL A O 1
ATOM 1057 N N . SER A 1 133 ? -10.737 -10.407 0.911 1.00 98.12 133 SER A N 1
ATOM 1058 C CA . SER A 1 133 ? -10.184 -11.590 0.234 1.00 98.12 133 SER A CA 1
ATOM 1059 C C . SER A 1 133 ? -9.767 -11.275 -1.209 1.00 98.12 133 SER A C 1
ATOM 1061 O O . SER A 1 133 ? -10.571 -10.710 -1.962 1.00 98.12 133 SER A O 1
ATOM 1063 N N . PRO A 1 134 ? -8.554 -11.655 -1.639 1.00 98.19 134 PRO A N 1
ATOM 1064 C CA . PRO A 1 134 ? -8.004 -11.200 -2.904 1.00 98.19 134 PRO A CA 1
ATOM 1065 C C . PRO A 1 134 ? -8.670 -11.885 -4.101 1.00 98.19 134 PRO A C 1
ATOM 1067 O O . PRO A 1 134 ? -9.117 -13.031 -4.028 1.00 98.19 134 PRO A O 1
ATOM 1070 N N . ILE A 1 135 ? -8.752 -11.159 -5.216 1.00 98.31 135 ILE A N 1
ATOM 1071 C CA . ILE A 1 135 ? -9.339 -11.632 -6.477 1.00 98.31 135 ILE A CA 1
ATOM 1072 C C . ILE A 1 135 ? -8.258 -11.699 -7.553 1.00 98.31 135 ILE A C 1
ATOM 1074 O O . ILE A 1 135 ? -8.048 -12.751 -8.156 1.00 98.31 135 ILE A O 1
ATOM 1078 N N . LEU A 1 136 ? -7.572 -10.582 -7.791 1.00 98.31 136 LEU A N 1
ATOM 1079 C CA . LEU A 1 136 ? -6.478 -10.477 -8.752 1.00 98.31 136 LEU A CA 1
ATOM 1080 C C . LEU A 1 136 ? -5.592 -9.277 -8.425 1.00 98.31 136 LEU A C 1
ATOM 1082 O O . LEU A 1 136 ? -6.035 -8.362 -7.726 1.00 98.31 136 LEU A O 1
ATOM 1086 N N . PHE A 1 137 ? -4.388 -9.270 -8.985 1.00 98.62 137 PHE A N 1
ATOM 1087 C CA . PHE A 1 137 ? -3.550 -8.081 -9.073 1.00 98.62 137 PHE A CA 1
ATOM 1088 C C . PHE A 1 137 ? -2.792 -8.032 -10.403 1.00 98.62 137 PHE A C 1
ATOM 1090 O O . 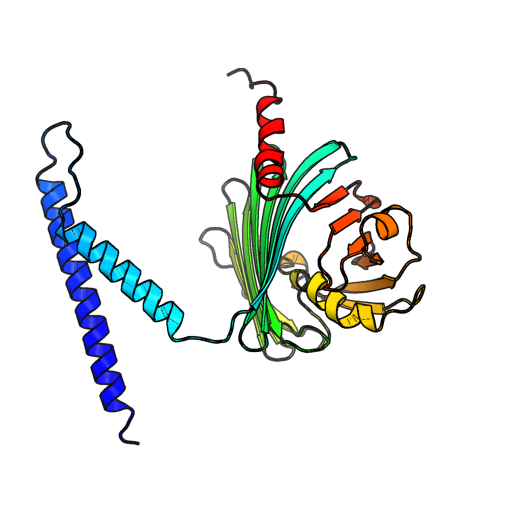PHE A 1 137 ? -2.531 -9.068 -11.015 1.00 98.62 137 PHE A O 1
ATOM 1097 N N . ASN A 1 138 ? -2.439 -6.825 -10.828 1.00 98.44 138 ASN A N 1
ATOM 1098 C CA . ASN A 1 138 ? -1.509 -6.545 -11.912 1.00 98.44 138 ASN A CA 1
ATOM 1099 C C . ASN A 1 138 ? -0.452 -5.572 -11.384 1.00 98.44 138 ASN A C 1
ATOM 1101 O O . ASN A 1 138 ? -0.797 -4.496 -10.902 1.00 98.44 138 ASN A O 1
ATOM 1105 N N . PHE A 1 139 ? 0.812 -5.967 -11.456 1.00 98.31 139 PHE A N 1
ATOM 1106 C CA . PHE A 1 139 ? 1.963 -5.129 -11.153 1.00 98.31 139 PHE A CA 1
ATOM 1107 C C . PHE A 1 139 ? 2.690 -4.812 -12.458 1.00 98.31 139 PHE A C 1
ATOM 1109 O O . PHE A 1 139 ? 2.890 -5.699 -13.291 1.00 98.31 139 PHE A O 1
ATOM 1116 N N . LEU A 1 140 ? 3.121 -3.567 -12.615 1.00 97.62 140 LEU A N 1
ATOM 1117 C CA . LEU A 1 140 ? 4.008 -3.111 -13.675 1.00 97.62 140 LEU A CA 1
ATOM 1118 C C . LEU A 1 140 ? 5.081 -2.220 -13.050 1.00 97.62 140 LEU A C 1
ATOM 1120 O O . LEU A 1 140 ? 4.752 -1.237 -12.399 1.00 97.62 140 LEU A O 1
ATOM 1124 N N . GLY A 1 141 ? 6.347 -2.538 -13.277 1.00 96.19 141 GLY A N 1
ATOM 1125 C CA . GLY A 1 141 ? 7.482 -1.737 -12.839 1.00 96.19 141 GLY A CA 1
ATOM 1126 C C . GLY A 1 141 ? 8.406 -1.424 -14.005 1.00 96.19 141 GLY A C 1
ATOM 1127 O O . GLY A 1 141 ? 8.666 -2.287 -14.848 1.00 96.19 141 GLY A O 1
ATOM 1128 N N . THR A 1 142 ? 8.923 -0.203 -14.043 1.00 94.38 142 THR A N 1
ATOM 1129 C CA . THR A 1 142 ? 10.011 0.203 -14.930 1.00 94.38 142 THR A CA 1
ATOM 1130 C C . THR A 1 142 ? 11.241 0.528 -14.096 1.00 94.38 142 THR A C 1
ATOM 1132 O O . THR A 1 142 ? 11.179 1.269 -13.116 1.00 94.38 142 THR A O 1
ATOM 1135 N N . TYR A 1 143 ? 12.374 -0.051 -14.481 1.00 91.75 143 TYR A N 1
ATOM 1136 C CA . TYR A 1 143 ? 13.672 0.235 -13.890 1.00 91.75 143 TYR A CA 1
ATOM 1137 C C . TYR A 1 143 ? 14.676 0.467 -15.013 1.00 91.75 143 TYR A C 1
ATOM 1139 O O . TYR A 1 143 ? 15.060 -0.476 -15.714 1.00 91.75 143 TYR A O 1
ATOM 1147 N N . ARG A 1 144 ? 15.100 1.722 -15.197 1.00 88.69 144 ARG A N 1
ATOM 1148 C CA . ARG A 1 144 ? 15.911 2.144 -16.356 1.00 88.69 144 ARG A CA 1
ATOM 1149 C C . ARG A 1 144 ? 15.274 1.665 -17.673 1.00 88.69 144 ARG A C 1
ATOM 1151 O O . ARG A 1 144 ? 14.131 2.007 -17.954 1.00 88.69 144 ARG A O 1
ATOM 1158 N N . ASP A 1 145 ? 15.983 0.834 -18.436 1.00 88.62 145 ASP A N 1
ATOM 1159 C CA . ASP A 1 145 ? 15.535 0.288 -19.723 1.00 88.62 145 ASP A CA 1
ATOM 1160 C C . ASP A 1 145 ? 14.790 -1.054 -19.590 1.00 88.62 145 ASP A C 1
ATOM 1162 O O . ASP A 1 145 ? 14.493 -1.707 -20.591 1.00 88.62 145 ASP A O 1
ATOM 1166 N N . SER A 1 146 ? 14.533 -1.514 -18.361 1.00 93.31 146 SER A N 1
ATOM 1167 C CA . SER A 1 146 ? 13.841 -2.776 -18.095 1.00 93.31 146 SER A CA 1
ATOM 1168 C C . SER A 1 146 ? 12.400 -2.547 -17.662 1.00 93.31 146 SER A C 1
ATOM 1170 O O . SER A 1 146 ? 12.126 -1.780 -16.744 1.00 93.31 146 SER A O 1
ATOM 1172 N N . GLU A 1 147 ? 11.485 -3.285 -18.282 1.00 95.19 147 GLU A N 1
ATOM 1173 C CA . GLU A 1 147 ? 10.088 -3.384 -17.869 1.00 95.19 147 GLU A CA 1
ATOM 1174 C C . GLU A 1 147 ? 9.837 -4.750 -17.229 1.00 95.19 147 GLU A C 1
ATOM 1176 O O . GLU A 1 147 ? 10.326 -5.788 -17.690 1.00 95.19 147 GLU A O 1
ATOM 1181 N N . PHE A 1 148 ? 9.046 -4.767 -16.168 1.00 96.12 148 PHE A N 1
ATOM 1182 C CA . PHE A 1 148 ? 8.640 -5.979 -15.486 1.00 96.12 148 PHE A CA 1
ATOM 1183 C C . PHE A 1 148 ? 7.144 -5.938 -15.196 1.00 96.12 148 PHE A C 1
ATOM 1185 O O . PHE A 1 148 ? 6.640 -4.947 -14.682 1.00 96.12 148 PHE A O 1
ATOM 1192 N N . SER A 1 149 ? 6.427 -7.012 -15.523 1.00 97.88 149 SER A N 1
ATOM 1193 C CA . SER A 1 149 ? 4.995 -7.135 -15.244 1.00 97.88 149 SER A CA 1
ATOM 1194 C C . SER A 1 149 ? 4.658 -8.462 -14.581 1.00 97.88 149 SER A C 1
ATOM 1196 O O . SER A 1 149 ? 5.258 -9.497 -14.889 1.00 97.88 149 SER A O 1
ATOM 1198 N N . ILE A 1 150 ? 3.687 -8.427 -13.671 1.00 98.25 150 ILE A N 1
ATOM 1199 C CA . ILE A 1 150 ? 3.150 -9.592 -12.970 1.00 98.25 150 ILE A CA 1
ATOM 1200 C C . ILE A 1 150 ? 1.625 -9.530 -13.000 1.00 98.25 150 ILE A C 1
ATOM 1202 O O . ILE A 1 150 ? 1.033 -8.551 -12.562 1.00 98.25 150 ILE A O 1
ATOM 1206 N N . ASP A 1 151 ? 0.997 -10.619 -13.431 1.00 98.50 151 ASP A N 1
ATOM 1207 C CA . ASP A 1 151 ? -0.439 -10.851 -13.334 1.00 98.50 151 ASP A CA 1
ATOM 1208 C C . ASP A 1 151 ? -0.715 -11.990 -12.352 1.00 98.50 151 ASP A C 1
ATOM 1210 O O . ASP A 1 151 ? -0.355 -13.144 -12.608 1.00 98.50 151 ASP A O 1
ATOM 1214 N N . GLY A 1 152 ? -1.385 -11.684 -11.243 1.00 98.38 152 GLY A N 1
ATOM 1215 C CA . GLY A 1 152 ? -1.827 -12.657 -10.248 1.00 98.38 152 GLY A CA 1
ATOM 1216 C C . GLY A 1 152 ? -3.341 -12.831 -10.253 1.00 98.38 152 GLY A C 1
ATOM 1217 O O . GLY A 1 152 ? -4.094 -11.864 -10.323 1.00 98.38 152 GLY A O 1
ATOM 1218 N N . THR A 1 153 ? -3.828 -14.068 -10.163 1.00 98.69 153 THR A N 1
ATOM 1219 C CA . THR A 1 153 ? -5.264 -14.374 -10.041 1.00 98.69 153 THR A CA 1
ATOM 1220 C C . THR A 1 153 ? -5.504 -15.418 -8.961 1.00 98.69 153 THR A C 1
ATOM 1222 O O . THR A 1 153 ? -4.799 -16.426 -8.896 1.00 98.69 153 THR A O 1
ATOM 1225 N N . PHE A 1 154 ? -6.541 -15.205 -8.152 1.00 98.25 154 PHE A N 1
ATOM 1226 C CA . PHE A 1 154 ? -6.928 -16.098 -7.066 1.00 98.25 154 PHE A CA 1
ATOM 1227 C C . PHE A 1 154 ? -8.154 -16.939 -7.432 1.00 98.25 154 PHE A C 1
ATOM 1229 O O . PHE A 1 154 ? -9.159 -16.439 -7.943 1.00 98.25 154 PHE A O 1
ATOM 1236 N N . LYS A 1 155 ? -8.093 -18.235 -7.117 1.00 97.50 155 LYS A N 1
ATOM 1237 C CA . LYS A 1 155 ? -9.222 -19.174 -7.150 1.00 97.50 155 LYS A CA 1
ATOM 1238 C C . LYS A 1 155 ? -9.313 -19.878 -5.800 1.00 97.50 155 LYS A C 1
ATOM 1240 O O . LYS A 1 155 ? -8.629 -20.870 -5.556 1.00 97.50 155 LYS A O 1
ATOM 1245 N N . GLY A 1 156 ? -10.144 -19.341 -4.908 1.00 95.69 156 GLY A N 1
ATOM 1246 C CA . GLY A 1 156 ? -10.151 -19.768 -3.507 1.00 95.69 156 GLY A CA 1
ATOM 1247 C C . GLY A 1 156 ? -8.817 -19.417 -2.852 1.00 95.69 156 GLY A C 1
ATOM 1248 O O . GLY A 1 156 ? -8.406 -18.263 -2.888 1.00 95.69 156 GLY A O 1
ATOM 1249 N N . THR A 1 157 ? -8.131 -20.413 -2.299 1.00 97.31 157 THR A N 1
ATOM 1250 C CA . THR A 1 157 ? -6.789 -20.270 -1.715 1.00 97.31 157 THR A CA 1
ATOM 1251 C C . THR A 1 157 ? -5.662 -20.462 -2.727 1.00 97.31 157 THR A C 1
ATOM 1253 O O . THR A 1 157 ? -4.502 -20.344 -2.359 1.00 97.31 157 THR A O 1
ATOM 1256 N N . LYS A 1 158 ? -5.951 -20.773 -3.996 1.00 98.38 158 LYS A N 1
ATOM 1257 C CA . LYS A 1 158 ? -4.912 -20.966 -5.013 1.00 98.38 158 LYS A CA 1
ATOM 1258 C C . LYS A 1 158 ? -4.591 -19.645 -5.711 1.00 98.38 158 LYS A C 1
ATOM 1260 O O . LYS A 1 158 ? -5.487 -19.038 -6.298 1.00 98.38 158 LYS A O 1
ATOM 1265 N N . LEU A 1 159 ? -3.324 -19.243 -5.688 1.00 98.56 159 LEU A N 1
ATOM 1266 C CA . LEU A 1 159 ? -2.767 -18.134 -6.458 1.00 98.56 159 LEU A CA 1
ATOM 1267 C C . LEU A 1 159 ? -2.060 -18.689 -7.704 1.00 98.56 159 LEU A C 1
ATOM 1269 O O . LEU A 1 159 ? -1.183 -19.543 -7.586 1.00 98.56 159 LEU A O 1
ATOM 1273 N N . SER A 1 160 ? -2.428 -18.185 -8.883 1.00 98.50 160 SER A N 1
ATOM 1274 C CA . SER A 1 160 ? -1.723 -18.421 -10.150 1.00 98.50 160 SER A CA 1
ATOM 1275 C C . SER A 1 160 ? -1.115 -17.108 -10.639 1.00 98.50 160 SER A C 1
ATOM 1277 O O . SER A 1 160 ? -1.826 -16.108 -10.748 1.00 98.50 160 SER A O 1
ATOM 1279 N N . VAL A 1 161 ? 0.176 -17.124 -10.963 1.00 98.56 161 VAL A N 1
ATOM 1280 C CA . VAL A 1 161 ? 0.951 -15.946 -11.360 1.00 98.56 161 VAL A CA 1
ATOM 1281 C C . VAL A 1 161 ? 1.620 -16.157 -12.709 1.00 98.56 161 VAL A C 1
ATOM 1283 O O . VAL A 1 161 ? 2.254 -17.187 -12.957 1.00 98.56 161 VAL A O 1
ATOM 1286 N N . LYS A 1 162 ? 1.519 -15.141 -13.565 1.00 98.38 162 LYS A N 1
ATOM 1287 C CA . LYS A 1 162 ? 2.288 -15.010 -14.802 1.00 98.38 162 LYS A CA 1
ATOM 1288 C C . LYS A 1 162 ? 3.146 -13.761 -14.700 1.00 98.38 162 LYS A C 1
ATOM 1290 O O . LYS A 1 162 ? 2.631 -12.705 -14.361 1.00 98.38 162 LYS A O 1
ATOM 1295 N N . ALA A 1 163 ? 4.431 -13.881 -15.004 1.00 97.88 163 ALA A N 1
ATOM 1296 C CA . ALA A 1 163 ? 5.346 -12.751 -14.983 1.00 97.88 163 ALA A CA 1
ATOM 1297 C C . ALA A 1 163 ? 6.085 -12.627 -16.315 1.00 97.88 163 ALA A C 1
ATOM 1299 O O . ALA A 1 163 ? 6.350 -13.623 -16.998 1.00 97.88 163 ALA A O 1
ATOM 1300 N N . ARG A 1 164 ? 6.434 -11.397 -16.676 1.00 97.94 164 ARG A N 1
ATOM 1301 C CA . ARG A 1 164 ? 7.217 -11.074 -17.864 1.00 97.94 164 ARG A CA 1
ATOM 1302 C C . ARG A 1 164 ? 8.280 -10.049 -17.504 1.00 97.94 164 ARG A C 1
ATOM 1304 O O . ARG A 1 164 ? 8.000 -9.075 -16.815 1.00 97.94 164 ARG A O 1
ATOM 1311 N N . ARG A 1 165 ? 9.493 -10.257 -18.010 1.00 96.62 165 ARG A N 1
ATOM 1312 C CA . ARG A 1 165 ? 10.573 -9.269 -17.988 1.00 96.62 165 ARG A CA 1
ATOM 1313 C C . ARG A 1 165 ? 10.881 -8.878 -19.425 1.00 96.62 165 ARG A C 1
ATOM 1315 O O . ARG A 1 165 ? 11.229 -9.734 -20.239 1.00 96.62 165 ARG A O 1
ATOM 1322 N N . ASN A 1 166 ? 10.724 -7.603 -19.753 1.00 95.00 166 ASN A N 1
ATOM 1323 C CA . ASN A 1 166 ? 10.776 -7.091 -21.117 1.00 95.00 166 ASN A CA 1
ATOM 1324 C C . ASN A 1 166 ? 9.820 -7.887 -22.024 1.00 95.00 166 ASN A C 1
ATOM 1326 O O . ASN A 1 166 ? 8.619 -7.941 -21.782 1.00 95.00 166 ASN A O 1
ATOM 1330 N N . LYS A 1 167 ? 10.339 -8.567 -23.049 1.00 94.06 167 LYS A N 1
ATOM 1331 C CA . LYS A 1 167 ? 9.548 -9.417 -23.957 1.00 94.06 167 LYS A CA 1
ATOM 1332 C C . LYS A 1 167 ? 9.576 -10.906 -23.582 1.00 94.06 167 LYS A C 1
ATOM 1334 O O . LYS A 1 167 ? 8.995 -11.719 -24.295 1.00 94.06 167 LYS A O 1
ATOM 1339 N N . GLN A 1 168 ? 10.236 -11.275 -22.484 1.00 97.31 168 GLN A N 1
ATOM 1340 C CA . GLN A 1 168 ? 10.438 -12.663 -22.078 1.00 97.31 168 GLN A CA 1
ATOM 1341 C C . GLN A 1 168 ? 9.458 -13.071 -20.977 1.00 97.31 168 GLN A C 1
ATOM 1343 O O . GLN A 1 168 ? 9.433 -12.482 -19.896 1.00 97.31 168 GLN A O 1
ATOM 1348 N N . ASN A 1 169 ? 8.671 -14.117 -21.235 1.00 97.81 169 ASN A N 1
ATOM 1349 C CA . ASN A 1 169 ? 7.831 -14.728 -20.208 1.00 97.81 169 ASN A CA 1
ATOM 1350 C C . ASN A 1 169 ? 8.706 -15.521 -19.227 1.00 97.81 169 ASN A C 1
ATOM 1352 O O . ASN A 1 169 ? 9.581 -16.283 -19.645 1.00 97.81 169 ASN A O 1
ATOM 1356 N N . LEU A 1 170 ? 8.447 -15.357 -17.934 1.00 97.19 170 LEU A N 1
ATOM 1357 C CA . LEU A 1 170 ? 9.050 -16.162 -16.877 1.00 97.19 170 LEU A CA 1
ATOM 1358 C C . LEU A 1 170 ? 8.202 -17.422 -16.623 1.00 97.19 170 LEU A C 1
ATOM 1360 O O . LEU A 1 170 ? 7.022 -17.448 -16.997 1.00 97.19 170 LEU A O 1
ATOM 1364 N N . PRO A 1 171 ? 8.765 -18.474 -15.997 1.00 97.38 171 PRO A N 1
ATOM 1365 C CA . PRO A 1 171 ? 7.991 -19.648 -15.610 1.00 97.38 171 PRO A CA 1
ATOM 1366 C C . PRO A 1 171 ? 6.775 -19.263 -14.748 1.00 97.38 171 PRO A C 1
ATOM 1368 O O . PRO A 1 171 ? 6.918 -18.439 -13.840 1.00 97.38 171 PRO A O 1
ATOM 1371 N N . PRO A 1 172 ? 5.584 -19.832 -15.009 1.00 97.12 172 PRO A N 1
ATOM 1372 C CA . PRO A 1 172 ? 4.408 -19.551 -14.196 1.00 97.12 172 PRO A CA 1
ATOM 1373 C C . PRO A 1 172 ? 4.603 -20.079 -12.772 1.00 97.12 172 PRO A C 1
ATOM 1375 O O . PRO A 1 172 ? 5.224 -21.124 -12.566 1.00 97.12 172 PRO A O 1
ATOM 1378 N N . ILE A 1 173 ? 4.034 -19.377 -11.795 1.00 97.88 173 ILE A N 1
ATOM 1379 C CA . ILE A 1 173 ? 4.053 -19.787 -10.387 1.00 97.88 173 ILE A CA 1
ATOM 1380 C C . ILE A 1 173 ? 2.627 -20.112 -9.963 1.00 97.88 173 ILE A C 1
ATOM 1382 O O . ILE A 1 173 ? 1.701 -19.342 -10.208 1.00 97.88 173 ILE A O 1
ATOM 1386 N N . GLU A 1 174 ? 2.456 -21.247 -9.296 1.00 98.00 174 GLU A N 1
ATOM 1387 C CA . GLU A 1 174 ? 1.221 -21.593 -8.606 1.00 98.00 174 GLU A CA 1
ATOM 1388 C C . GLU A 1 174 ? 1.533 -21.909 -7.149 1.00 98.00 174 GLU A C 1
ATOM 1390 O O . GLU A 1 174 ? 2.455 -22.669 -6.858 1.00 98.00 174 GLU A O 1
ATOM 1395 N N . THR A 1 175 ? 0.771 -21.325 -6.229 1.00 97.88 175 THR A N 1
ATOM 1396 C CA . THR A 1 175 ? 0.957 -21.543 -4.793 1.00 97.88 175 THR A CA 1
ATOM 1397 C C . THR A 1 175 ? -0.369 -21.468 -4.045 1.00 97.88 175 THR A C 1
ATOM 1399 O O . THR A 1 175 ? -1.352 -20.917 -4.545 1.00 97.88 175 THR A O 1
ATOM 1402 N N . ASN A 1 176 ? -0.407 -22.038 -2.844 1.00 98.06 176 ASN A N 1
ATOM 1403 C CA . ASN A 1 176 ? -1.539 -21.901 -1.936 1.00 98.06 176 ASN A CA 1
ATOM 1404 C C . ASN A 1 176 ? -1.280 -20.743 -0.970 1.00 98.06 176 ASN A C 1
ATOM 1406 O O . ASN A 1 176 ? -0.219 -20.671 -0.355 1.00 98.06 176 ASN A O 1
ATOM 1410 N N . VAL A 1 177 ? -2.274 -19.878 -0.803 1.00 97.50 177 VAL A N 1
ATOM 1411 C CA . VAL A 1 177 ? -2.282 -18.785 0.167 1.00 97.50 177 VAL A CA 1
ATOM 1412 C C . VAL A 1 177 ? -3.237 -19.098 1.326 1.00 97.50 177 VAL A C 1
ATOM 1414 O O . VAL A 1 177 ? -4.269 -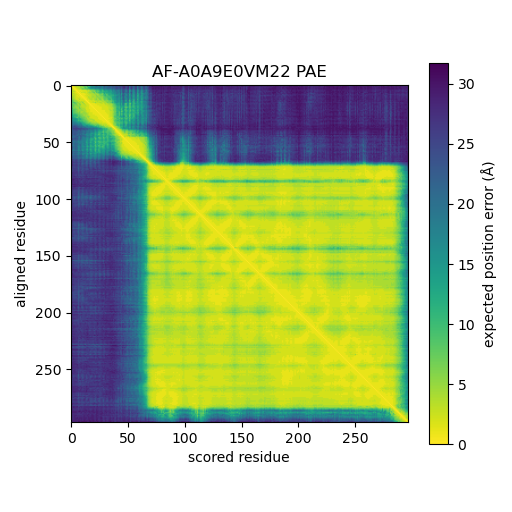19.747 1.121 1.00 97.50 177 VAL A O 1
ATOM 1417 N N . PRO A 1 178 ? -2.945 -18.645 2.555 1.00 97.56 178 PRO A N 1
ATOM 1418 C CA . PRO A 1 178 ? -3.872 -18.744 3.675 1.00 97.56 178 PRO A CA 1
ATOM 1419 C C . PRO A 1 178 ? -5.213 -18.074 3.355 1.00 97.56 178 PRO A C 1
ATOM 1421 O O . PRO A 1 178 ? -5.256 -17.009 2.746 1.00 97.56 178 PRO A O 1
ATOM 1424 N N . SER A 1 179 ? -6.322 -18.649 3.825 1.00 96.50 179 SER A N 1
ATOM 1425 C CA . SER A 1 179 ? -7.674 -18.145 3.520 1.00 96.50 179 SER A CA 1
ATOM 1426 C C . SER A 1 179 ? -7.965 -16.735 4.046 1.00 96.50 179 SER A C 1
ATOM 1428 O O . SER A 1 179 ? -8.886 -16.084 3.564 1.00 96.50 179 SER A O 1
ATOM 1430 N N . LYS A 1 180 ? -7.198 -16.273 5.039 1.00 97.19 180 LYS A N 1
ATOM 1431 C CA . LYS A 1 180 ? -7.304 -14.932 5.631 1.00 97.19 180 LYS A CA 1
ATOM 1432 C C . LYS A 1 180 ? -6.269 -13.945 5.082 1.00 97.19 180 LYS A C 1
ATOM 1434 O O . LYS A 1 180 ? -6.216 -12.819 5.565 1.00 97.19 180 LYS A O 1
ATOM 1439 N N . ALA A 1 181 ? -5.422 -14.367 4.142 1.00 98.06 181 ALA A N 1
ATOM 1440 C CA . ALA A 1 181 ? -4.428 -13.485 3.553 1.00 98.06 181 ALA A CA 1
ATOM 1441 C C . ALA A 1 181 ? -5.085 -12.496 2.581 1.00 98.06 181 ALA A C 1
ATOM 1443 O O . ALA A 1 181 ? -5.963 -12.877 1.807 1.00 98.06 181 ALA A O 1
ATOM 1444 N N . PHE A 1 182 ? -4.621 -11.248 2.592 1.00 98.50 182 PHE A N 1
ATOM 1445 C CA . PHE A 1 182 ? -4.991 -10.220 1.615 1.00 98.50 182 PHE A CA 1
ATOM 1446 C C . PHE A 1 182 ? -3.762 -9.661 0.890 1.00 98.50 182 PHE A C 1
ATOM 1448 O O . PHE A 1 182 ? -2.624 -9.862 1.314 1.00 98.50 182 PHE A O 1
ATOM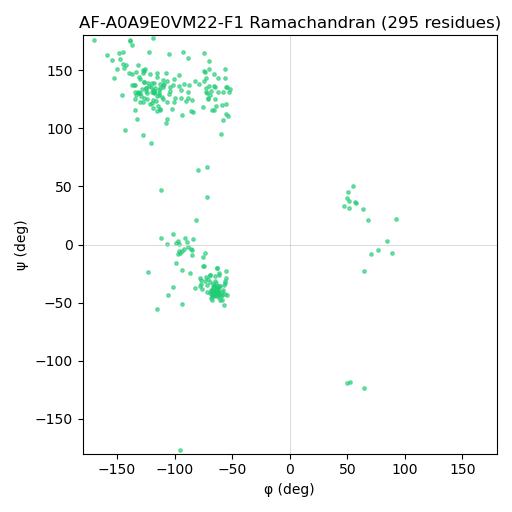 1455 N N . LEU A 1 183 ? -3.993 -8.950 -0.211 1.00 98.50 183 LEU A N 1
ATOM 1456 C CA . LEU A 1 183 ? -2.957 -8.267 -0.996 1.00 98.50 183 LEU A CA 1
ATOM 1457 C C . LEU A 1 183 ? -2.448 -7.026 -0.257 1.00 98.50 183 LEU A C 1
ATOM 1459 O O . LEU A 1 183 ? -3.272 -6.238 0.198 1.00 98.50 183 LEU A O 1
ATOM 1463 N N . SER A 1 184 ? -1.135 -6.834 -0.125 1.00 98.00 184 SER A N 1
ATOM 1464 C CA . SER A 1 184 ? -0.564 -5.774 0.721 1.00 98.00 184 SER A CA 1
ATOM 1465 C C . SER A 1 184 ? -1.058 -4.366 0.370 1.00 98.00 184 SER A C 1
ATOM 1467 O O . SER A 1 184 ? -1.306 -3.554 1.262 1.00 98.00 184 SER A O 1
ATOM 1469 N N . THR A 1 185 ? -1.323 -4.103 -0.910 1.00 97.62 185 THR A N 1
ATOM 1470 C CA . THR A 1 185 ? -1.921 -2.846 -1.382 1.00 97.62 185 THR A CA 1
ATOM 1471 C C . THR A 1 185 ? -3.319 -2.582 -0.814 1.00 97.62 185 THR A C 1
ATOM 1473 O O . THR A 1 185 ? -3.720 -1.438 -0.622 1.00 97.62 185 THR A O 1
ATOM 1476 N N . LEU A 1 186 ? -4.062 -3.630 -0.450 1.00 98.38 186 LEU A N 1
ATOM 1477 C CA . LEU A 1 186 ? -5.381 -3.537 0.181 1.00 98.38 186 LEU A CA 1
ATOM 1478 C C . LEU A 1 186 ? -5.311 -3.341 1.704 1.00 98.38 186 LEU A C 1
ATOM 1480 O O . LEU A 1 186 ? -6.355 -3.305 2.357 1.00 98.38 186 LEU A O 1
ATOM 1484 N N . PHE A 1 187 ? -4.120 -3.174 2.290 1.00 98.38 187 PHE A N 1
ATOM 1485 C CA . PHE A 1 187 ? -3.967 -3.039 3.738 1.00 98.38 187 PHE A CA 1
ATOM 1486 C C . PHE A 1 187 ? -4.744 -1.851 4.321 1.00 98.38 187 PHE A C 1
ATOM 1488 O O . PHE A 1 187 ? -5.403 -2.005 5.342 1.00 98.38 187 PHE A O 1
ATOM 1495 N N . GLN A 1 188 ? -4.762 -0.690 3.657 1.00 97.94 188 GLN A N 1
ATOM 1496 C CA . GLN A 1 188 ? -5.555 0.465 4.117 1.00 97.94 188 GLN A CA 1
ATOM 1497 C C . GLN A 1 188 ? -7.063 0.164 4.137 1.00 97.94 188 GLN A C 1
ATOM 1499 O O . GLN A 1 188 ? -7.768 0.549 5.067 1.00 97.94 188 GLN A O 1
ATOM 1504 N N . VAL A 1 189 ? -7.563 -0.590 3.153 1.00 98.38 189 VAL A N 1
ATOM 1505 C CA . VAL A 1 189 ? -8.962 -1.049 3.136 1.00 98.38 189 VAL A CA 1
ATOM 1506 C C . VAL A 1 189 ? -9.224 -2.006 4.299 1.00 98.38 189 VAL A C 1
ATOM 1508 O O . VAL A 1 189 ? -10.246 -1.893 4.978 1.00 98.38 189 VAL A O 1
ATOM 1511 N N . TRP A 1 190 ? -8.290 -2.927 4.554 1.00 98.56 190 TRP A N 1
ATOM 1512 C CA . TRP A 1 190 ? -8.358 -3.850 5.684 1.00 98.56 190 TRP A CA 1
ATOM 1513 C C . TRP A 1 190 ? -8.361 -3.104 7.028 1.00 98.56 190 TRP A C 1
ATOM 1515 O O . TRP A 1 190 ? -9.185 -3.425 7.888 1.00 98.56 190 TRP A O 1
ATOM 1525 N N . ILE A 1 191 ? -7.528 -2.064 7.184 1.00 98.50 191 ILE A N 1
ATOM 1526 C CA . ILE A 1 191 ? -7.529 -1.174 8.355 1.00 98.50 191 ILE A CA 1
ATOM 1527 C C . ILE A 1 191 ? -8.917 -0.561 8.529 1.00 98.50 191 ILE A C 1
ATOM 1529 O O . ILE A 1 191 ? -9.494 -0.688 9.604 1.00 98.50 191 ILE A O 1
ATOM 1533 N N . GLY A 1 192 ? -9.487 0.048 7.485 1.00 97.94 192 GLY A N 1
ATOM 1534 C CA . GLY A 1 192 ? -10.801 0.696 7.561 1.00 97.94 192 GLY A CA 1
ATOM 1535 C C . GLY A 1 192 ? -11.924 -0.230 8.045 1.00 97.94 192 GLY A C 1
ATOM 1536 O O . GLY A 1 192 ? -12.847 0.217 8.722 1.00 97.94 192 GLY A O 1
ATOM 1537 N N . LYS A 1 193 ? -11.831 -1.533 7.751 1.00 98.06 193 LYS A N 1
ATOM 1538 C CA . LYS A 1 193 ? -12.791 -2.543 8.224 1.00 98.06 193 LYS A CA 1
ATOM 1539 C C . LYS A 1 193 ? -12.590 -2.961 9.679 1.00 98.06 193 LYS A C 1
ATOM 1541 O O . LYS A 1 193 ? -13.577 -3.224 10.354 1.00 98.06 193 LYS A O 1
ATOM 1546 N N . HIS A 1 194 ? -11.349 -3.026 10.155 1.00 98.31 194 HIS A N 1
ATOM 1547 C CA . HIS A 1 194 ? -11.029 -3.543 11.492 1.00 98.31 194 HIS A CA 1
ATOM 1548 C C . HIS A 1 194 ? -10.817 -2.451 12.540 1.00 98.31 194 HIS A C 1
ATOM 1550 O O . HIS A 1 194 ? -10.858 -2.729 13.738 1.00 98.31 194 HIS A O 1
ATOM 1556 N N . LEU A 1 195 ? -10.610 -1.204 12.118 1.00 97.62 195 LEU A N 1
ATOM 1557 C CA . LEU A 1 195 ? -10.412 -0.072 13.014 1.00 97.62 195 LEU A CA 1
ATOM 1558 C C . LEU A 1 195 ? -11.585 0.139 13.994 1.00 97.62 195 LEU A C 1
ATOM 1560 O O . LEU A 1 195 ? -11.298 0.393 15.163 1.00 97.62 195 LEU A O 1
ATOM 1564 N N . PRO A 1 196 ? -12.871 -0.024 13.607 1.00 97.31 196 PRO A N 1
ATOM 1565 C CA . PRO A 1 196 ? -13.991 0.070 14.551 1.00 97.31 196 PRO A CA 1
ATOM 1566 C C . PRO A 1 196 ? -13.960 -0.973 15.679 1.00 97.31 196 PRO A C 1
ATOM 1568 O O . PRO A 1 196 ? -14.525 -0.746 16.745 1.00 97.31 196 PRO A O 1
ATOM 1571 N N . GLU A 1 197 ? -13.305 -2.113 15.455 1.00 96.12 197 GLU A N 1
ATOM 1572 C CA . GLU A 1 197 ? -13.195 -3.217 16.417 1.00 96.12 197 GLU A CA 1
ATOM 1573 C C . GLU A 1 197 ? -11.880 -3.174 17.216 1.00 96.12 197 GLU A C 1
ATOM 1575 O O . GLU A 1 197 ? -11.687 -3.938 18.173 1.00 96.12 197 GLU A O 1
ATOM 1580 N N . ALA A 1 198 ? -10.959 -2.284 16.836 1.00 96.94 198 ALA A N 1
ATOM 1581 C CA . ALA A 1 198 ? -9.661 -2.147 17.470 1.00 96.94 198 ALA A CA 1
ATOM 1582 C C . ALA A 1 198 ? -9.789 -1.557 18.880 1.00 96.94 198 ALA A C 1
ATOM 1584 O O . ALA A 1 198 ? -10.514 -0.593 19.124 1.00 96.94 198 ALA A O 1
ATOM 1585 N N . LYS A 1 199 ? -9.040 -2.133 19.824 1.00 96.81 199 LYS A N 1
ATOM 1586 C CA . LYS A 1 199 ? -8.954 -1.649 21.207 1.00 96.81 199 LYS A CA 1
ATOM 1587 C C . LYS A 1 199 ? -7.544 -1.122 21.473 1.00 96.81 199 LYS A C 1
ATOM 1589 O O . LYS A 1 199 ? -6.596 -1.791 21.052 1.00 96.81 199 LYS A O 1
ATOM 1594 N N . PRO A 1 200 ? -7.384 0.015 22.176 1.00 97.19 200 PRO A N 1
ATOM 1595 C CA . PRO A 1 200 ? -6.067 0.547 22.507 1.00 97.19 200 PRO A CA 1
ATOM 1596 C C . PRO A 1 200 ? -5.163 -0.498 23.172 1.00 97.19 200 PRO A C 1
ATOM 1598 O O . PRO A 1 200 ? -5.613 -1.247 24.040 1.00 97.19 200 PRO A O 1
ATOM 1601 N N . GLY A 1 201 ? -3.910 -0.586 22.723 1.00 96.06 201 GLY A N 1
ATOM 1602 C CA . GLY A 1 201 ? -2.907 -1.536 23.217 1.00 96.06 201 GLY A CA 1
ATOM 1603 C C . GLY A 1 201 ? -3.138 -3.006 22.834 1.00 96.06 201 GLY A C 1
ATOM 1604 O O . GLY A 1 201 ? -2.261 -3.839 23.061 1.00 96.06 201 GLY A O 1
ATOM 1605 N N . LYS A 1 202 ? -4.283 -3.363 22.230 1.00 97.62 202 LYS A N 1
ATOM 1606 C CA . LYS A 1 202 ? -4.545 -4.733 21.774 1.00 97.62 202 LYS A CA 1
ATOM 1607 C C . LYS A 1 202 ? -3.953 -4.952 20.383 1.00 97.62 202 LYS A C 1
ATOM 1609 O O . LYS A 1 202 ? -4.328 -4.280 19.425 1.00 97.62 202 LYS A O 1
ATOM 1614 N N . ARG A 1 203 ? -3.098 -5.970 20.271 1.00 97.75 203 ARG A N 1
ATOM 1615 C CA . ARG A 1 203 ? -2.525 -6.434 19.002 1.00 97.75 203 ARG A CA 1
ATOM 1616 C C . ARG A 1 203 ? -3.593 -7.139 18.152 1.00 97.75 203 ARG A C 1
ATOM 1618 O O . ARG A 1 203 ? -4.223 -8.095 18.608 1.00 97.75 203 ARG A O 1
ATOM 1625 N N . LEU A 1 204 ? -3.769 -6.688 16.914 1.00 97.88 204 LEU A N 1
ATOM 1626 C CA . LEU A 1 204 ? -4.616 -7.286 15.882 1.00 97.88 204 LEU A CA 1
ATOM 1627 C C . LEU A 1 204 ? -3.723 -7.946 14.821 1.00 97.88 204 LEU A C 1
ATOM 1629 O O . LEU A 1 204 ? -3.098 -7.233 14.032 1.00 97.88 204 LEU A O 1
ATOM 1633 N N . PRO A 1 205 ? -3.604 -9.285 14.811 1.00 98.06 205 PRO A N 1
ATOM 1634 C CA . PRO A 1 205 ? -2.775 -9.980 13.839 1.00 98.06 205 PRO A CA 1
ATOM 1635 C C . PRO A 1 205 ? -3.440 -9.994 12.463 1.00 98.06 205 PRO A C 1
ATOM 1637 O O . PRO A 1 205 ? -4.664 -10.070 12.346 1.00 98.06 205 PRO A O 1
ATOM 1640 N N . PHE A 1 206 ? -2.617 -9.998 11.423 1.00 98.44 206 PHE A N 1
ATOM 1641 C CA . PHE A 1 206 ? -3.064 -10.147 10.049 1.00 98.44 206 PHE A CA 1
ATOM 1642 C C . PHE A 1 206 ? -2.056 -10.941 9.217 1.00 98.44 206 PHE A C 1
ATOM 1644 O O . PHE A 1 206 ? -0.913 -11.149 9.625 1.00 98.44 206 PHE A O 1
ATOM 1651 N N . VAL A 1 207 ? -2.492 -11.391 8.042 1.00 98.38 207 VAL A N 1
ATOM 1652 C CA . VAL A 1 207 ? -1.653 -12.104 7.076 1.00 98.38 207 VAL A CA 1
ATOM 1653 C C . VAL A 1 207 ? -1.801 -11.421 5.726 1.00 98.38 207 VAL A C 1
ATOM 1655 O O . VAL A 1 207 ? -2.915 -11.115 5.308 1.00 98.38 207 VAL A O 1
ATOM 1658 N N . THR A 1 208 ? -0.692 -11.177 5.041 1.00 98.50 208 THR A N 1
ATOM 1659 C CA . THR A 1 208 ? -0.689 -10.523 3.732 1.00 98.50 208 THR A CA 1
ATOM 1660 C C . THR A 1 208 ? 0.308 -11.174 2.775 1.00 98.50 208 THR A C 1
ATOM 1662 O O . THR A 1 208 ? 1.031 -12.093 3.159 1.00 98.50 208 THR A O 1
ATOM 1665 N N . LEU A 1 209 ? 0.333 -10.732 1.523 1.00 97.44 209 LEU A N 1
ATOM 1666 C CA . LEU A 1 209 ? 1.343 -11.080 0.531 1.00 97.44 209 LEU A CA 1
ATOM 1667 C C . LEU A 1 209 ? 1.708 -9.841 -0.295 1.00 97.44 209 LEU A C 1
ATOM 1669 O O . LEU A 1 209 ? 0.848 -8.993 -0.539 1.00 97.44 209 LEU A O 1
ATOM 1673 N N . PHE A 1 210 ? 2.963 -9.759 -0.730 1.00 97.44 210 PHE A N 1
ATOM 1674 C CA . PHE A 1 210 ? 3.422 -8.697 -1.624 1.00 97.44 210 PHE A CA 1
ATOM 1675 C C . PHE A 1 210 ? 3.205 -9.073 -3.094 1.00 97.44 210 PHE A C 1
ATOM 1677 O O . PHE A 1 210 ? 3.452 -10.207 -3.509 1.00 97.44 210 PHE A O 1
ATOM 1684 N N . GLU A 1 211 ? 2.728 -8.109 -3.872 1.00 97.06 211 GLU A N 1
ATOM 1685 C CA . GLU A 1 211 ? 2.357 -8.230 -5.283 1.00 97.06 211 GLU A CA 1
ATOM 1686 C C . GLU A 1 211 ? 3.573 -8.314 -6.218 1.00 97.06 211 GLU A C 1
ATOM 1688 O O . GLU A 1 211 ? 3.454 -8.805 -7.337 1.00 97.06 211 GLU A O 1
ATOM 1693 N N . ASP A 1 212 ? 4.747 -7.909 -5.740 1.00 95.12 212 ASP A N 1
ATOM 1694 C CA . ASP A 1 212 ? 6.052 -8.006 -6.400 1.00 95.12 212 ASP A CA 1
ATOM 1695 C C . ASP A 1 212 ? 6.907 -9.181 -5.876 1.00 95.12 212 ASP A C 1
ATOM 1697 O O . ASP A 1 212 ? 8.072 -9.328 -6.245 1.00 95.12 212 ASP A O 1
ATOM 1701 N N . GLY A 1 213 ? 6.331 -10.063 -5.048 1.00 93.44 213 GLY A N 1
ATOM 1702 C CA . GLY A 1 213 ? 7.017 -11.145 -4.332 1.00 93.44 213 GLY A CA 1
ATOM 1703 C C . GLY A 1 213 ? 7.482 -12.335 -5.184 1.00 93.44 213 GLY A C 1
ATOM 1704 O O . GLY A 1 213 ? 7.347 -13.482 -4.753 1.00 93.44 213 GLY A O 1
ATOM 1705 N N . LEU A 1 214 ? 8.023 -12.109 -6.385 1.00 93.56 214 LEU A N 1
ATOM 1706 C CA . LEU A 1 214 ? 8.512 -13.176 -7.266 1.00 93.56 214 LEU A CA 1
ATOM 1707 C C . LEU A 1 214 ? 9.624 -13.998 -6.594 1.00 93.56 214 LEU A C 1
ATOM 1709 O O . LEU A 1 214 ? 9.583 -15.231 -6.621 1.00 93.56 214 LEU A O 1
ATOM 1713 N N . ASP A 1 215 ? 10.567 -13.319 -5.939 1.00 93.12 215 ASP A N 1
ATOM 1714 C CA . ASP A 1 215 ? 11.734 -13.940 -5.302 1.00 93.12 215 ASP A CA 1
ATOM 1715 C C . ASP A 1 215 ? 11.353 -14.777 -4.076 1.00 93.12 215 ASP A C 1
ATOM 1717 O O . ASP A 1 215 ? 11.940 -15.826 -3.810 1.00 93.12 215 ASP A O 1
ATOM 1721 N N . THR A 1 216 ? 10.306 -14.363 -3.360 1.00 93.81 216 THR A N 1
ATOM 1722 C CA . THR A 1 216 ? 9.759 -15.095 -2.210 1.00 93.81 216 THR A CA 1
ATOM 1723 C C . THR A 1 216 ? 8.687 -16.104 -2.613 1.00 93.81 216 THR A C 1
ATOM 1725 O O . THR A 1 216 ? 8.093 -16.750 -1.749 1.00 93.81 216 THR A O 1
ATOM 1728 N N . ARG A 1 217 ? 8.413 -16.245 -3.919 1.00 96.06 217 ARG A N 1
ATOM 1729 C CA . ARG A 1 217 ? 7.317 -17.053 -4.476 1.00 96.06 217 ARG A CA 1
ATOM 1730 C C . ARG A 1 217 ? 5.967 -16.762 -3.812 1.00 96.06 217 ARG A C 1
ATOM 1732 O O . ARG A 1 217 ? 5.180 -17.680 -3.577 1.00 96.06 217 ARG A O 1
ATOM 1739 N N . TYR A 1 218 ? 5.698 -15.487 -3.529 1.00 96.56 218 TYR A N 1
ATOM 1740 C CA . TYR A 1 218 ? 4.472 -15.012 -2.880 1.00 96.56 218 TYR A CA 1
ATOM 1741 C C . TYR A 1 218 ? 4.225 -15.670 -1.516 1.00 96.56 218 TYR A C 1
ATOM 1743 O O . TYR A 1 218 ? 3.085 -15.968 -1.148 1.00 96.56 218 TYR A O 1
ATOM 1751 N N . ALA A 1 219 ? 5.302 -15.915 -0.762 1.00 96.62 219 ALA A N 1
ATOM 1752 C CA . ALA A 1 219 ? 5.203 -16.355 0.621 1.00 96.62 219 ALA A CA 1
ATOM 1753 C C . ALA A 1 219 ? 4.361 -15.361 1.432 1.00 96.62 219 ALA A C 1
ATOM 1755 O O . ALA A 1 219 ? 4.518 -14.143 1.325 1.00 96.62 219 ALA A O 1
ATOM 1756 N N . SER A 1 220 ? 3.451 -15.891 2.247 1.00 96.88 220 SER A N 1
ATOM 1757 C CA . SER A 1 220 ? 2.617 -15.062 3.111 1.00 96.88 220 SER A CA 1
ATOM 1758 C C . SER A 1 220 ? 3.425 -14.485 4.263 1.00 96.88 220 SER A C 1
ATOM 1760 O O . SER A 1 220 ? 4.288 -15.147 4.837 1.00 96.88 220 SER A O 1
ATOM 1762 N N . ILE A 1 221 ? 3.097 -13.253 4.624 1.00 97.69 221 ILE A N 1
ATOM 1763 C CA . ILE A 1 221 ? 3.788 -12.474 5.637 1.00 97.69 221 ILE A CA 1
ATOM 1764 C C . ILE A 1 221 ? 2.805 -12.215 6.766 1.00 97.69 221 ILE A C 1
ATOM 1766 O O . ILE A 1 221 ? 1.723 -11.663 6.558 1.00 97.69 221 ILE A O 1
ATOM 1770 N N . ASN A 1 222 ? 3.188 -12.623 7.970 1.00 98.06 222 ASN A N 1
ATOM 1771 C CA . ASN A 1 222 ? 2.442 -12.283 9.170 1.00 98.06 222 ASN A CA 1
ATOM 1772 C C . ASN A 1 222 ? 2.785 -10.853 9.584 1.00 98.06 222 ASN A C 1
ATOM 1774 O O . ASN A 1 222 ? 3.951 -10.450 9.578 1.00 98.06 222 ASN A O 1
ATOM 1778 N N . GLY A 1 223 ? 1.764 -10.109 9.976 1.00 98.19 223 GLY A N 1
ATOM 1779 C CA . GLY A 1 223 ? 1.908 -8.782 10.540 1.00 98.19 223 GLY A CA 1
ATOM 1780 C C . GLY A 1 223 ? 0.968 -8.581 11.714 1.00 98.19 223 GLY A C 1
ATOM 1781 O O . GLY A 1 223 ? 0.169 -9.452 12.075 1.00 98.19 223 GLY A O 1
ATOM 1782 N N . ALA A 1 224 ? 1.082 -7.424 12.343 1.00 98.44 224 ALA A N 1
ATOM 1783 C CA . ALA A 1 224 ? 0.127 -7.000 13.342 1.00 98.44 224 ALA A CA 1
ATOM 1784 C C . ALA A 1 224 ? -0.012 -5.487 13.394 1.00 98.44 224 ALA A C 1
ATOM 1786 O O . ALA A 1 224 ? 0.932 -4.751 13.125 1.00 98.44 224 ALA A O 1
ATOM 1787 N N . MET A 1 225 ? -1.200 -5.050 13.783 1.00 98.31 225 MET A N 1
ATOM 1788 C CA . MET A 1 225 ? -1.535 -3.657 14.026 1.00 98.31 225 MET A CA 1
ATOM 1789 C C . MET A 1 225 ? -1.934 -3.487 15.492 1.00 98.31 225 MET A C 1
ATOM 1791 O O . MET A 1 225 ? -2.676 -4.308 16.027 1.00 98.31 225 MET A O 1
ATOM 1795 N N . THR A 1 226 ? -1.496 -2.410 16.127 1.00 98.69 226 THR A N 1
ATOM 1796 C CA . THR A 1 226 ? -1.935 -2.005 17.464 1.00 98.69 226 THR A CA 1
ATOM 1797 C C . THR A 1 226 ? -2.483 -0.590 17.383 1.00 98.69 226 THR A C 1
ATOM 1799 O O . THR A 1 226 ? -1.840 0.290 16.812 1.00 98.69 226 THR A O 1
ATOM 1802 N N . LEU A 1 227 ? -3.676 -0.368 17.937 1.00 98.56 227 LEU A N 1
ATOM 1803 C CA . LEU A 1 227 ? -4.205 0.980 18.130 1.00 98.56 227 LEU A CA 1
ATOM 1804 C C . LEU A 1 227 ? -3.483 1.617 19.318 1.00 98.56 227 LEU A C 1
ATOM 1806 O O . LEU A 1 227 ? -3.559 1.105 20.435 1.00 98.56 227 LEU A O 1
ATOM 1810 N N . GLU A 1 228 ? -2.785 2.716 19.070 1.00 98.38 228 GLU A N 1
ATOM 1811 C CA . GLU A 1 228 ? -2.015 3.431 20.082 1.00 98.38 228 GLU A CA 1
ATOM 1812 C C . GLU A 1 228 ? -2.849 4.543 20.728 1.00 98.38 228 GLU A C 1
ATOM 1814 O O . GLU A 1 228 ? -3.899 4.949 20.218 1.00 98.38 228 GLU A O 1
ATOM 1819 N N . ALA A 1 229 ? -2.368 5.057 21.860 1.00 97.44 229 ALA A N 1
ATOM 1820 C CA . ALA A 1 229 ? -2.894 6.298 22.414 1.00 97.44 229 ALA A CA 1
ATOM 1821 C C . ALA A 1 229 ? -2.658 7.463 21.434 1.00 97.44 229 ALA A C 1
ATOM 1823 O O . ALA A 1 229 ? -1.627 7.532 20.760 1.00 97.44 229 ALA A O 1
ATOM 1824 N N . GLU A 1 230 ? -3.616 8.386 21.361 1.00 97.44 230 GLU A N 1
ATOM 1825 C CA . GLU A 1 230 ? -3.510 9.559 20.493 1.00 97.44 230 GLU A CA 1
ATOM 1826 C C . GLU A 1 230 ? -2.431 10.523 21.003 1.00 97.44 230 GLU A C 1
ATOM 1828 O O . GLU A 1 230 ? -2.453 10.951 22.162 1.00 97.44 230 GLU A O 1
ATOM 1833 N N . ASP A 1 231 ? -1.519 10.905 20.112 1.00 98.00 231 ASP A N 1
ATOM 1834 C CA . ASP A 1 231 ? -0.565 11.987 20.336 1.00 98.00 231 ASP A CA 1
ATOM 1835 C C . ASP A 1 231 ? -1.072 13.313 19.751 1.00 98.00 231 ASP A C 1
ATOM 1837 O O . ASP A 1 231 ? -2.192 13.416 19.242 1.00 98.00 231 ASP A O 1
ATOM 1841 N N . ASP A 1 232 ? -0.253 14.357 19.842 1.00 98.38 232 ASP A N 1
ATOM 1842 C CA . ASP A 1 232 ? -0.631 15.694 19.384 1.00 98.38 232 ASP A CA 1
ATOM 1843 C C . ASP A 1 232 ? -0.877 15.748 17.873 1.00 98.38 232 ASP A C 1
ATOM 1845 O O . ASP A 1 232 ? -1.762 16.478 17.421 1.00 98.38 232 ASP A O 1
ATOM 1849 N N . TYR A 1 233 ? -0.154 14.945 17.084 1.00 98.00 233 TYR A N 1
ATOM 1850 C CA . TYR A 1 233 ? -0.388 14.853 15.646 1.00 98.00 233 TYR A CA 1
ATOM 1851 C C . TYR A 1 233 ? -1.746 14.207 15.361 1.00 98.00 233 TYR A C 1
ATOM 1853 O O . TYR A 1 233 ? -2.533 14.754 14.582 1.00 98.00 233 TYR A O 1
ATOM 1861 N N . ALA A 1 234 ? -2.048 13.084 16.018 1.00 98.19 234 ALA A N 1
ATOM 1862 C CA . ALA A 1 234 ? -3.315 12.376 15.875 1.00 98.19 234 ALA A CA 1
ATOM 1863 C C . ALA A 1 234 ? -4.506 13.274 16.238 1.00 98.19 234 ALA A C 1
ATOM 1865 O O . ALA A 1 234 ? -5.436 13.425 15.443 1.00 98.19 234 ALA A O 1
ATOM 1866 N N . LYS A 1 235 ? -4.422 13.973 17.378 1.00 98.38 235 LYS A N 1
ATOM 1867 C CA . LYS A 1 235 ? -5.442 14.936 17.825 1.00 98.38 235 LYS A CA 1
ATOM 1868 C C . LYS A 1 235 ? -5.621 16.083 16.834 1.00 98.38 235 LYS A C 1
ATOM 1870 O O . LYS A 1 235 ? -6.746 16.398 16.458 1.00 98.38 235 LYS A O 1
ATOM 1875 N N . LYS A 1 236 ? -4.520 16.690 16.377 1.00 98.19 236 LYS A N 1
ATOM 1876 C CA . LYS A 1 236 ? -4.544 17.820 15.434 1.00 98.19 236 LYS A CA 1
ATOM 1877 C C . LYS A 1 236 ? -5.152 17.445 14.082 1.00 98.19 236 LYS A C 1
ATOM 1879 O O . LYS A 1 236 ? -5.800 18.275 13.454 1.00 98.19 236 LYS A O 1
ATOM 1884 N N . THR A 1 237 ? -4.910 16.222 13.616 1.00 97.69 237 THR A N 1
ATOM 1885 C CA . THR A 1 237 ? -5.341 15.756 12.288 1.00 97.69 237 THR A CA 1
ATOM 1886 C C . THR A 1 237 ? -6.656 14.980 12.303 1.00 97.69 237 THR A C 1
ATOM 1888 O O . THR A 1 237 ? -7.157 14.632 11.237 1.00 97.69 237 THR A O 1
ATOM 1891 N N . GLY A 1 238 ? -7.225 14.704 13.482 1.00 97.62 238 GLY A N 1
ATOM 1892 C CA . GLY A 1 238 ? -8.419 13.868 13.618 1.00 97.62 238 GLY A CA 1
ATOM 1893 C C . GLY A 1 238 ? -8.188 12.423 13.167 1.00 97.62 238 GLY A C 1
ATOM 1894 O O . GLY A 1 238 ? -9.100 11.784 12.641 1.00 97.62 238 GLY A O 1
ATOM 1895 N N . THR A 1 239 ? -6.963 11.918 13.321 1.00 98.56 239 THR A N 1
ATOM 1896 C CA . THR A 1 239 ? -6.571 10.566 12.907 1.00 98.56 239 THR A CA 1
ATOM 1897 C C . THR A 1 239 ? -6.429 9.631 14.103 1.00 98.56 239 THR A C 1
ATOM 1899 O O . THR A 1 239 ? -6.329 10.056 15.253 1.00 98.56 239 THR A O 1
ATOM 1902 N N . LYS A 1 240 ? -6.408 8.325 13.831 1.00 98.50 240 LYS A N 1
ATOM 1903 C CA . LYS A 1 240 ? -5.980 7.300 14.784 1.00 98.50 240 LYS A CA 1
ATOM 1904 C C . LYS A 1 240 ? -4.520 6.958 14.539 1.00 98.50 240 LYS A C 1
ATOM 1906 O O . LYS A 1 240 ? -4.112 6.783 13.392 1.00 98.50 240 LYS A O 1
ATOM 1911 N N . LYS A 1 241 ? -3.757 6.836 15.625 1.00 98.69 241 LYS A N 1
ATOM 1912 C CA . LYS A 1 241 ? -2.364 6.395 15.599 1.00 98.69 241 LYS A CA 1
ATOM 1913 C C . LYS A 1 241 ? -2.302 4.877 15.706 1.00 98.69 241 LYS A C 1
ATOM 1915 O O . LYS A 1 241 ? -2.850 4.294 16.638 1.00 98.69 241 LYS A O 1
ATOM 1920 N N . LEU A 1 242 ? -1.625 4.244 14.761 1.00 98.69 242 LEU A N 1
ATOM 1921 C CA . LEU A 1 242 ? -1.439 2.802 14.703 1.00 98.69 242 LEU A CA 1
ATOM 1922 C C . LEU A 1 242 ? 0.049 2.475 14.701 1.00 98.69 242 LEU A C 1
ATOM 1924 O O . LEU A 1 242 ? 0.811 3.086 13.957 1.00 98.69 242 LEU A O 1
ATOM 1928 N N . SER A 1 243 ? 0.450 1.473 15.472 1.00 98.62 243 SER A N 1
ATOM 1929 C CA . SER A 1 243 ? 1.734 0.797 15.299 1.00 98.62 243 SER A CA 1
ATOM 1930 C C . SER A 1 243 ? 1.514 -0.434 14.427 1.00 98.62 243 SER A C 1
ATOM 1932 O O . SER A 1 243 ? 0.639 -1.249 14.718 1.00 98.62 243 SER A O 1
ATOM 1934 N N . VAL A 1 244 ? 2.264 -0.559 13.336 1.00 98.62 244 VAL A N 1
ATOM 1935 C CA . VAL A 1 244 ? 2.166 -1.664 12.380 1.00 98.62 244 VAL A CA 1
ATOM 1936 C C . VAL A 1 244 ? 3.515 -2.360 12.286 1.00 98.62 244 VAL A C 1
ATOM 1938 O O . VAL A 1 244 ? 4.517 -1.750 11.911 1.00 98.62 244 VAL A O 1
ATOM 1941 N N . GLU A 1 245 ? 3.520 -3.651 12.596 1.00 98.50 245 GLU A N 1
ATOM 1942 C CA . GLU A 1 245 ? 4.663 -4.549 12.462 1.00 98.50 245 GLU A CA 1
ATOM 1943 C C . GLU A 1 245 ? 4.426 -5.480 11.271 1.00 98.50 245 GLU A C 1
ATOM 1945 O O . GLU A 1 245 ? 3.426 -6.201 11.235 1.00 98.50 245 GLU A O 1
ATOM 1950 N N . LEU A 1 246 ? 5.333 -5.474 10.295 1.00 97.12 246 LEU A N 1
ATOM 1951 C CA . LEU A 1 246 ? 5.251 -6.316 9.104 1.00 97.12 246 LEU A CA 1
ATOM 1952 C C . LEU A 1 246 ? 6.653 -6.739 8.669 1.00 97.12 246 LEU A C 1
ATOM 1954 O O . LEU A 1 246 ? 7.528 -5.894 8.508 1.00 97.12 246 LEU A O 1
ATOM 1958 N N . ALA A 1 247 ? 6.864 -8.044 8.469 1.00 93.56 247 ALA A N 1
ATOM 1959 C CA . ALA A 1 247 ? 8.169 -8.600 8.091 1.00 93.56 247 ALA A CA 1
ATOM 1960 C C . ALA A 1 247 ? 9.324 -8.144 9.016 1.00 93.56 247 ALA A C 1
ATOM 1962 O O . ALA A 1 247 ? 10.428 -7.867 8.560 1.00 93.56 247 ALA A O 1
ATOM 1963 N N . GLY A 1 248 ? 9.053 -8.022 10.322 1.00 92.94 248 GLY A N 1
ATOM 1964 C CA . GLY A 1 248 ? 10.029 -7.563 11.318 1.00 92.94 248 GLY A CA 1
ATOM 1965 C C . GLY A 1 248 ? 10.290 -6.052 11.329 1.00 92.94 248 GLY A C 1
ATOM 1966 O O . GLY A 1 248 ? 10.982 -5.579 12.223 1.00 92.94 248 GLY A O 1
ATOM 1967 N N . MET A 1 249 ? 9.714 -5.288 10.397 1.00 95.81 249 MET A N 1
ATOM 1968 C CA . MET A 1 249 ? 9.818 -3.829 10.365 1.00 95.81 249 MET A CA 1
ATOM 1969 C C . MET A 1 249 ? 8.657 -3.190 11.117 1.00 95.81 249 MET A C 1
ATOM 1971 O O . MET A 1 249 ? 7.503 -3.603 10.959 1.00 95.81 249 MET A O 1
ATOM 1975 N N . LYS A 1 250 ? 8.952 -2.146 11.894 1.00 97.88 250 LYS A N 1
ATOM 1976 C CA . LYS A 1 250 ? 7.933 -1.350 12.585 1.00 97.88 250 LYS A CA 1
ATOM 1977 C C . LYS A 1 250 ? 7.658 -0.053 11.839 1.00 97.88 250 LYS A C 1
ATOM 1979 O O . LYS A 1 250 ? 8.554 0.591 11.298 1.00 97.88 250 LYS A O 1
ATOM 1984 N N . SER A 1 251 ? 6.395 0.347 11.835 1.00 98.56 251 SER A N 1
ATOM 1985 C CA . SER A 1 251 ? 5.943 1.607 11.257 1.00 98.56 251 SER A CA 1
ATOM 1986 C C . SER A 1 251 ? 4.814 2.213 12.078 1.00 98.56 251 SER A C 1
ATOM 1988 O O . SER A 1 251 ? 4.055 1.494 12.724 1.00 98.56 251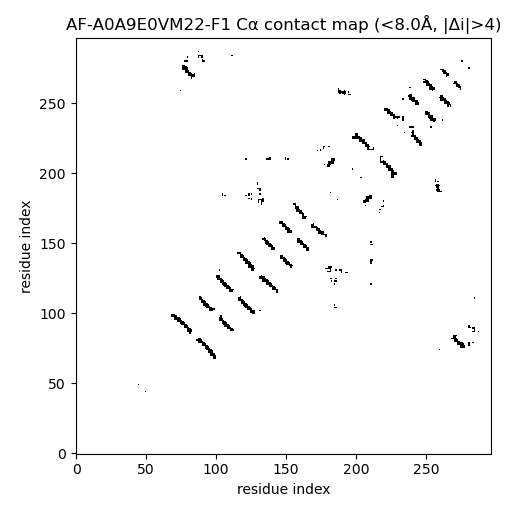 SER A O 1
ATOM 1990 N N . VAL A 1 252 ? 4.698 3.536 12.054 1.00 98.75 252 VAL A N 1
ATOM 1991 C CA . VAL A 1 252 ? 3.619 4.284 12.703 1.00 98.75 252 VAL A CA 1
ATOM 1992 C C . VAL A 1 252 ? 2.735 4.881 11.621 1.00 98.75 252 VAL A C 1
ATOM 1994 O O . VAL A 1 252 ? 3.230 5.554 10.724 1.00 98.75 252 VAL A O 1
ATOM 1997 N N . TRP A 1 253 ? 1.434 4.627 11.686 1.00 98.69 253 TRP A N 1
ATOM 1998 C CA . TRP A 1 253 ? 0.460 5.096 10.705 1.00 98.69 253 TRP A CA 1
ATOM 1999 C C . TRP A 1 253 ? -0.555 6.007 11.383 1.00 98.69 253 TRP A C 1
ATOM 2001 O O . TRP A 1 253 ? -1.117 5.658 12.418 1.00 98.69 253 TRP A O 1
ATOM 2011 N N . TYR A 1 254 ? -0.828 7.148 10.766 1.00 98.81 254 TYR A N 1
ATOM 2012 C CA . TYR A 1 254 ? -1.889 8.067 11.158 1.00 98.81 254 TYR A CA 1
ATOM 2013 C C . TYR A 1 254 ? -3.000 7.952 10.126 1.00 98.81 254 TYR A C 1
ATOM 2015 O O . TYR A 1 254 ? -2.817 8.357 8.975 1.00 98.81 254 TYR A O 1
ATOM 2023 N N . VAL A 1 255 ? -4.122 7.347 10.510 1.00 98.56 255 VAL A N 1
ATOM 2024 C CA . VAL A 1 255 ? -5.193 6.967 9.577 1.00 98.56 255 VAL A CA 1
ATOM 2025 C C . VAL A 1 255 ? -6.525 7.619 9.922 1.00 98.56 255 VAL A C 1
ATOM 2027 O O . VAL A 1 255 ? -6.860 7.822 11.090 1.00 98.56 255 VAL A O 1
ATOM 2030 N N . LEU A 1 256 ? -7.308 7.929 8.896 1.00 98.44 256 LEU A N 1
ATOM 2031 C CA . LEU A 1 256 ? -8.706 8.327 9.034 1.00 98.44 256 LEU A CA 1
ATOM 2032 C C . LEU A 1 256 ? -9.586 7.105 9.360 1.00 98.44 256 LEU A C 1
ATOM 2034 O O . LEU A 1 256 ? -9.168 5.967 9.129 1.00 98.44 256 LEU A O 1
ATOM 2038 N N . PRO A 1 257 ? -10.836 7.299 9.828 1.00 96.81 257 PRO A N 1
ATOM 2039 C CA . PRO A 1 257 ? -1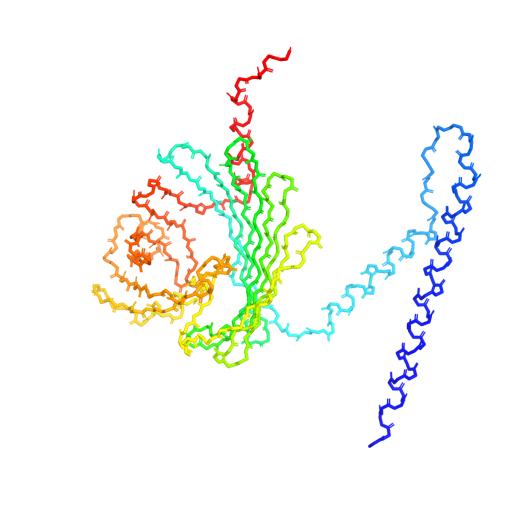1.766 6.195 10.094 1.00 96.81 257 PRO A CA 1
ATOM 2040 C C . PRO A 1 257 ? -12.020 5.264 8.897 1.00 96.81 257 PRO A C 1
ATOM 2042 O O . PRO A 1 257 ? -12.408 4.116 9.076 1.00 96.81 257 PRO A O 1
ATOM 2045 N N . THR A 1 258 ? -11.796 5.749 7.674 1.00 96.56 258 THR A N 1
ATOM 2046 C CA . THR A 1 258 ? -11.912 4.982 6.425 1.00 96.56 258 THR A CA 1
ATOM 2047 C C . THR A 1 258 ? -10.746 4.020 6.181 1.00 96.56 258 THR A C 1
ATOM 2049 O O . THR A 1 258 ? -10.833 3.201 5.269 1.00 96.56 258 THR A O 1
ATOM 2052 N N . GLY A 1 259 ? -9.666 4.120 6.964 1.00 97.69 259 GLY A N 1
ATOM 2053 C CA . GLY A 1 259 ? -8.401 3.413 6.756 1.00 97.69 259 GLY A CA 1
ATOM 2054 C C . GLY A 1 259 ? -7.399 4.156 5.866 1.00 97.69 259 GLY A C 1
ATOM 2055 O O . GLY A 1 259 ? -6.244 3.744 5.771 1.00 97.69 259 GLY A O 1
ATOM 2056 N N . GLU A 1 260 ? -7.808 5.270 5.255 1.00 98.19 260 GLU A N 1
ATOM 2057 C CA . GLU A 1 260 ? -6.927 6.133 4.471 1.00 98.19 260 GLU A CA 1
ATOM 2058 C C . GLU A 1 260 ? -5.807 6.714 5.349 1.00 98.19 260 GLU A C 1
ATOM 2060 O O . GLU A 1 260 ? -6.071 7.265 6.422 1.00 98.19 260 GLU A O 1
ATOM 2065 N N . SER A 1 261 ? -4.557 6.633 4.888 1.00 98.12 261 SER A N 1
ATOM 2066 C CA . SER A 1 261 ? -3.416 7.196 5.611 1.00 98.12 261 SER A CA 1
ATOM 2067 C C . SER A 1 261 ? -3.260 8.701 5.360 1.00 98.12 261 SER A C 1
ATOM 2069 O O . SER A 1 261 ? -3.435 9.194 4.246 1.00 98.12 261 SER A O 1
ATOM 2071 N N . VAL A 1 262 ? -2.909 9.444 6.409 1.00 98.62 262 VAL A N 1
ATOM 2072 C CA . VAL A 1 262 ? -2.485 10.854 6.346 1.00 98.62 262 VAL A CA 1
ATOM 2073 C C . VAL A 1 262 ? -0.965 10.947 6.445 1.00 98.62 262 VAL A C 1
ATOM 2075 O O . VAL A 1 262 ? -0.349 11.771 5.769 1.00 98.62 262 VAL A O 1
ATOM 2078 N N . ARG A 1 263 ? -0.355 10.075 7.253 1.00 98.56 263 ARG A N 1
ATOM 2079 C CA . ARG A 1 263 ? 1.093 9.997 7.439 1.00 98.56 263 ARG A CA 1
ATOM 2080 C C . ARG A 1 263 ? 1.517 8.587 7.836 1.00 98.56 263 ARG A C 1
ATOM 2082 O O . ARG A 1 263 ? 0.802 7.920 8.582 1.00 98.56 263 ARG A O 1
ATOM 2089 N N . ILE A 1 264 ? 2.669 8.146 7.345 1.00 98.62 264 ILE A N 1
ATOM 2090 C CA . ILE A 1 264 ? 3.303 6.874 7.697 1.00 98.62 264 ILE A CA 1
ATOM 2091 C C . ILE A 1 264 ? 4.771 7.148 8.007 1.00 98.62 264 ILE A C 1
ATOM 2093 O O . ILE A 1 264 ? 5.468 7.784 7.223 1.00 98.62 264 ILE A O 1
ATOM 2097 N N . GLU A 1 265 ? 5.254 6.644 9.131 1.00 98.44 265 GLU A N 1
ATOM 2098 C CA . GLU A 1 265 ? 6.643 6.765 9.560 1.00 98.44 265 GLU A CA 1
ATOM 2099 C C . GLU A 1 265 ? 7.247 5.367 9.652 1.00 98.44 265 GLU A C 1
ATOM 2101 O O . GLU A 1 265 ? 6.657 4.472 10.257 1.00 98.44 265 GLU A O 1
ATOM 2106 N N . LYS A 1 266 ? 8.421 5.165 9.056 1.00 97.94 266 LYS A N 1
ATOM 2107 C CA . LYS A 1 266 ? 9.198 3.925 9.153 1.00 97.94 266 LYS A CA 1
ATOM 2108 C C . LYS A 1 266 ? 10.561 4.260 9.763 1.00 97.94 266 LYS A C 1
ATOM 2110 O O . LYS A 1 266 ? 11.496 4.556 9.013 1.00 97.94 266 LYS A O 1
ATOM 2115 N N . PRO A 1 267 ? 10.673 4.268 11.106 1.00 96.12 267 PRO A N 1
ATOM 2116 C CA . PRO A 1 267 ? 11.869 4.741 11.802 1.00 96.12 267 PRO A CA 1
ATOM 2117 C C . PRO A 1 267 ? 13.143 4.011 11.372 1.00 96.12 267 PRO A C 1
ATOM 2119 O O . PRO A 1 267 ? 14.137 4.665 11.079 1.00 96.12 267 PRO A O 1
ATOM 2122 N N . ASP A 1 268 ? 13.072 2.684 11.221 1.00 94.88 268 ASP A N 1
ATOM 2123 C CA . ASP A 1 268 ? 14.207 1.835 10.825 1.00 94.88 268 ASP A CA 1
ATOM 2124 C C . ASP A 1 268 ? 14.738 2.158 9.415 1.00 94.88 268 ASP A C 1
ATOM 2126 O O . ASP A 1 268 ? 15.871 1.829 9.077 1.00 94.88 268 ASP A O 1
ATOM 2130 N N . GLN A 1 269 ? 13.919 2.806 8.580 1.00 95.12 269 GLN A N 1
ATOM 2131 C CA . GLN A 1 269 ? 14.268 3.228 7.219 1.00 95.12 269 GLN A CA 1
ATOM 2132 C C . GLN A 1 269 ? 14.483 4.744 7.112 1.00 95.12 269 GLN A C 1
ATOM 2134 O O . GLN A 1 269 ? 14.712 5.252 6.015 1.00 95.12 269 GLN A O 1
ATOM 2139 N N . HIS A 1 270 ? 14.347 5.479 8.221 1.00 97.00 270 HIS A N 1
ATOM 2140 C CA . HIS A 1 270 ? 14.293 6.943 8.248 1.00 97.00 270 HIS A CA 1
ATOM 2141 C C . HIS A 1 270 ? 13.330 7.530 7.202 1.00 97.00 270 HIS A C 1
ATOM 2143 O O . HIS A 1 270 ? 13.594 8.592 6.640 1.00 97.00 270 HIS A O 1
ATOM 2149 N N . LEU A 1 271 ? 12.233 6.823 6.913 1.00 97.38 271 LEU A N 1
ATOM 2150 C CA . LEU A 1 271 ? 11.298 7.166 5.847 1.00 97.38 271 LEU A CA 1
ATOM 2151 C C . LEU A 1 271 ? 10.021 7.759 6.438 1.00 97.38 271 LEU A C 1
ATOM 2153 O O . LEU A 1 271 ? 9.385 7.150 7.299 1.00 97.38 271 LEU A O 1
ATOM 2157 N N . VAL A 1 272 ? 9.613 8.913 5.921 1.00 98.25 272 VAL A N 1
ATOM 2158 C CA . VAL A 1 272 ? 8.314 9.524 6.204 1.00 98.25 272 VAL A CA 1
ATOM 2159 C C . VAL A 1 272 ? 7.527 9.619 4.908 1.00 98.25 272 VAL A C 1
ATOM 2161 O O . VAL A 1 272 ? 8.028 10.076 3.884 1.00 98.25 272 VAL A O 1
ATOM 2164 N N . ILE A 1 273 ? 6.278 9.185 4.964 1.00 98.31 273 ILE A N 1
ATOM 2165 C CA . ILE A 1 273 ? 5.309 9.288 3.887 1.00 98.31 273 ILE A CA 1
ATOM 2166 C C . ILE A 1 273 ? 4.198 10.200 4.378 1.00 98.31 273 ILE A C 1
ATOM 2168 O O . ILE A 1 273 ? 3.645 9.971 5.451 1.00 98.31 273 ILE A O 1
ATOM 2172 N N . GLU A 1 274 ? 3.858 11.231 3.620 1.00 98.31 274 GLU A N 1
ATOM 2173 C CA . GLU A 1 274 ? 2.863 12.213 4.047 1.00 98.31 274 GLU A CA 1
ATOM 2174 C C . GLU A 1 274 ? 1.922 12.571 2.905 1.00 98.31 274 GLU A C 1
ATOM 2176 O O . GLU A 1 274 ? 2.358 12.767 1.768 1.00 98.31 274 GLU A O 1
ATOM 2181 N N . LYS A 1 275 ? 0.628 12.659 3.220 1.00 98.25 275 LYS A N 1
ATOM 2182 C CA . LYS A 1 275 ? -0.410 13.060 2.277 1.00 98.25 275 LYS A CA 1
ATOM 2183 C C . LYS A 1 275 ? -0.209 14.518 1.860 1.00 98.25 275 LYS A C 1
ATOM 2185 O O . LYS A 1 275 ? 0.041 15.391 2.694 1.00 98.25 275 LYS A O 1
ATOM 2190 N N . LYS A 1 276 ? -0.348 14.782 0.565 1.00 98.00 276 LYS A N 1
ATOM 2191 C CA . LYS A 1 276 ? -0.219 16.097 -0.071 1.00 98.00 276 LYS A CA 1
ATOM 2192 C C . LYS A 1 276 ? -1.325 16.309 -1.096 1.00 98.00 276 LYS A C 1
ATOM 2194 O O . LYS A 1 276 ? -2.086 15.398 -1.425 1.00 98.00 276 LYS A O 1
ATOM 2199 N N . THR A 1 277 ? -1.412 17.526 -1.616 1.00 97.56 277 THR A N 1
ATOM 2200 C CA . THR A 1 277 ? -2.172 17.773 -2.842 1.00 97.56 277 THR A CA 1
ATOM 2201 C C . THR A 1 277 ? -1.460 17.152 -4.048 1.00 97.56 277 THR A C 1
ATOM 2203 O O . THR A 1 277 ? -0.243 16.957 -4.041 1.00 97.56 277 THR A O 1
ATOM 2206 N N . GLU A 1 278 ? -2.206 16.882 -5.123 1.00 96.81 278 GLU A N 1
ATOM 2207 C CA . GLU A 1 278 ? -1.631 16.403 -6.388 1.00 96.81 278 GLU A CA 1
ATOM 2208 C C . GLU A 1 278 ? -0.528 17.337 -6.908 1.00 96.81 278 GLU A C 1
ATOM 2210 O O . GLU A 1 278 ? 0.540 16.887 -7.322 1.00 96.81 278 GLU A O 1
ATOM 2215 N N . ALA A 1 279 ? -0.769 18.651 -6.851 1.00 96.50 279 ALA A N 1
ATOM 2216 C CA . ALA A 1 279 ? 0.166 19.656 -7.340 1.00 96.50 279 ALA A CA 1
ATOM 2217 C C . ALA A 1 279 ? 1.494 19.648 -6.564 1.00 96.50 279 ALA A C 1
ATOM 2219 O O . ALA A 1 279 ? 2.560 19.778 -7.168 1.00 96.50 279 ALA A O 1
ATOM 2220 N N . GLU A 1 280 ? 1.444 19.480 -5.242 1.00 96.06 280 GLU A N 1
ATOM 2221 C CA . GLU A 1 280 ? 2.640 19.373 -4.402 1.00 96.06 280 GLU A CA 1
ATOM 2222 C C . GLU A 1 280 ? 3.401 18.072 -4.667 1.00 96.06 280 GLU A C 1
ATOM 2224 O O . GLU A 1 280 ? 4.617 18.110 -4.858 1.00 96.06 280 GLU A O 1
ATOM 2229 N N . ALA A 1 281 ? 2.695 16.937 -4.735 1.00 96.31 281 ALA A N 1
ATOM 2230 C CA . ALA A 1 281 ? 3.304 15.630 -4.968 1.00 96.31 281 ALA A CA 1
ATOM 2231 C C . ALA A 1 281 ? 4.008 15.560 -6.331 1.00 96.31 281 ALA A C 1
ATOM 2233 O O . ALA A 1 281 ? 5.166 15.159 -6.413 1.00 96.31 281 ALA A O 1
ATOM 2234 N N . ARG A 1 282 ? 3.371 16.046 -7.404 1.00 93.38 282 ARG A N 1
ATOM 2235 C CA . ARG A 1 282 ? 3.967 16.036 -8.753 1.00 93.38 282 ARG A CA 1
ATOM 2236 C C . ARG A 1 282 ? 5.208 16.922 -8.885 1.00 93.38 282 ARG A C 1
ATOM 2238 O O . ARG A 1 282 ? 6.068 16.649 -9.717 1.00 93.38 282 ARG A O 1
ATOM 2245 N N . ARG A 1 283 ? 5.331 17.974 -8.071 1.00 93.62 283 ARG A N 1
ATOM 2246 C CA . ARG A 1 283 ? 6.516 18.856 -8.045 1.00 93.62 283 ARG A CA 1
ATOM 2247 C C . ARG A 1 283 ? 7.628 18.341 -7.130 1.00 93.62 283 ARG A C 1
ATOM 2249 O O . ARG A 1 283 ? 8.695 18.951 -7.074 1.00 93.62 283 ARG A O 1
ATOM 2256 N N . PHE A 1 284 ? 7.393 17.246 -6.411 1.00 92.69 284 PHE A N 1
ATOM 2257 C CA . PHE A 1 284 ? 8.257 16.793 -5.328 1.00 92.69 284 PHE A CA 1
ATOM 2258 C C . PHE A 1 284 ? 9.651 16.358 -5.803 1.00 92.69 284 PHE A C 1
ATOM 2260 O O . PHE A 1 284 ? 10.644 16.722 -5.178 1.00 92.69 284 PHE A O 1
ATOM 2267 N N . LEU A 1 285 ? 9.741 15.647 -6.934 1.00 87.31 285 LEU A N 1
ATOM 2268 C CA . LEU A 1 285 ? 11.029 15.223 -7.507 1.00 87.31 285 LEU A CA 1
ATOM 2269 C C . LEU A 1 285 ? 11.671 16.273 -8.429 1.00 87.31 285 LEU A C 1
ATOM 2271 O O . LEU A 1 285 ? 12.892 16.292 -8.552 1.00 87.31 285 LEU A O 1
ATOM 2275 N N . VAL A 1 286 ? 10.882 17.180 -9.022 1.00 78.94 286 VAL A N 1
ATOM 2276 C CA . VAL A 1 286 ? 11.378 18.209 -9.964 1.00 78.94 286 VAL A CA 1
ATOM 2277 C C . VAL A 1 286 ? 12.363 19.166 -9.291 1.00 78.94 286 VAL A C 1
ATOM 2279 O O . VAL A 1 286 ? 13.407 19.479 -9.861 1.00 78.94 286 VAL A O 1
ATOM 2282 N N . LYS A 1 287 ? 12.087 19.565 -8.043 1.00 62.97 287 LYS A N 1
ATOM 2283 C CA . LYS A 1 287 ? 12.978 20.451 -7.276 1.00 62.97 287 LYS A CA 1
ATOM 2284 C C . LYS A 1 287 ? 14.396 19.889 -7.138 1.00 62.97 287 LYS A C 1
ATOM 2286 O O . LYS A 1 287 ? 15.358 20.635 -7.181 1.00 62.97 287 LYS A O 1
ATOM 2291 N N . ARG A 1 288 ? 14.539 18.565 -7.025 1.00 61.59 288 ARG A N 1
ATOM 2292 C CA . ARG A 1 288 ? 15.845 17.920 -6.839 1.00 61.59 288 ARG A CA 1
ATOM 2293 C C . ARG A 1 288 ? 16.657 17.852 -8.132 1.00 61.59 288 ARG A C 1
ATOM 2295 O O . ARG A 1 288 ? 17.877 17.930 -8.076 1.00 61.59 288 ARG A O 1
ATOM 2302 N N . THR A 1 289 ? 16.006 17.694 -9.284 1.00 60.94 289 THR A N 1
ATOM 2303 C CA . THR A 1 289 ? 16.707 17.631 -10.578 1.00 60.94 289 THR A CA 1
ATOM 2304 C C . THR A 1 289 ? 17.329 18.963 -10.990 1.00 60.94 289 THR A C 1
ATOM 2306 O O . THR A 1 289 ? 18.322 18.956 -11.710 1.00 60.94 289 THR A O 1
ATOM 2309 N N . GLU A 1 290 ? 16.788 20.089 -10.517 1.00 66.00 290 GLU A N 1
ATOM 2310 C CA . GLU A 1 290 ? 17.362 21.422 -10.751 1.00 66.00 290 GLU A CA 1
ATOM 2311 C C . GLU A 1 290 ? 18.631 21.667 -9.914 1.00 66.00 290 GLU A C 1
ATOM 2313 O O . GLU A 1 290 ? 19.554 22.328 -10.387 1.00 66.00 290 GLU A O 1
ATOM 2318 N N . ASP A 1 291 ? 18.705 21.073 -8.718 1.00 61.22 291 ASP A N 1
ATOM 2319 C CA . ASP A 1 291 ? 19.817 21.232 -7.771 1.00 61.22 291 ASP A CA 1
ATOM 2320 C C . ASP A 1 291 ? 21.002 20.281 -8.032 1.00 61.22 291 ASP A C 1
ATOM 2322 O O . ASP A 1 291 ? 22.056 20.403 -7.401 1.00 61.22 291 ASP A O 1
ATOM 2326 N N . LEU A 1 292 ? 20.860 19.308 -8.940 1.00 57.34 292 LEU A N 1
ATOM 2327 C CA . LEU A 1 292 ? 21.969 18.423 -9.290 1.00 57.34 292 LEU A CA 1
ATOM 2328 C C . LEU A 1 292 ? 23.005 19.200 -10.119 1.00 57.34 292 LEU A C 1
ATOM 2330 O O . LEU A 1 292 ? 22.635 19.831 -11.114 1.00 57.34 292 LEU A O 1
ATOM 2334 N N . PRO A 1 293 ? 24.306 19.147 -9.764 1.00 56.09 293 PRO A N 1
ATOM 2335 C CA . PRO A 1 293 ? 25.340 19.771 -10.573 1.00 56.09 293 PRO A CA 1
ATOM 2336 C C . PRO A 1 293 ? 25.233 19.212 -11.988 1.00 56.09 293 PRO A C 1
ATOM 2338 O O . PRO A 1 293 ? 25.307 17.998 -12.189 1.00 56.09 293 PRO A O 1
ATOM 2341 N N . LYS A 1 294 ? 25.015 20.102 -12.965 1.00 60.47 294 LYS A N 1
ATOM 2342 C CA . LYS A 1 294 ? 25.005 19.731 -14.381 1.00 60.47 294 LYS A CA 1
ATOM 2343 C C . LYS A 1 294 ? 26.324 19.022 -14.644 1.00 60.47 294 LYS A C 1
ATOM 2345 O O . LYS A 1 294 ? 27.376 19.652 -14.560 1.00 60.47 294 LYS A O 1
ATOM 2350 N N . SER A 1 295 ? 26.272 17.716 -14.894 1.00 48.88 295 SER A N 1
ATOM 2351 C CA . SER A 1 295 ? 27.461 16.946 -15.235 1.00 48.88 295 SER A CA 1
ATOM 2352 C C . SER A 1 295 ? 28.095 17.626 -16.443 1.00 48.88 295 SER A C 1
ATOM 2354 O O . SER A 1 295 ? 27.468 17.664 -17.506 1.00 48.88 295 SER A O 1
ATOM 2356 N N . GLY A 1 296 ? 29.275 18.222 -16.260 1.00 45.59 296 GLY A N 1
ATOM 2357 C CA . GLY A 1 296 ? 30.045 18.796 -17.354 1.00 45.59 296 GLY A CA 1
ATOM 2358 C C . GLY A 1 296 ? 30.306 17.694 -18.370 1.00 45.59 296 GLY A C 1
ATOM 2359 O O . GLY A 1 296 ? 31.040 16.753 -18.073 1.00 45.59 296 GLY A O 1
ATOM 2360 N N . ARG A 1 297 ? 29.617 17.770 -19.508 1.00 39.75 297 ARG A N 1
ATOM 2361 C CA . ARG A 1 297 ? 30.013 17.076 -20.729 1.00 39.75 297 ARG A CA 1
ATOM 2362 C C . ARG A 1 297 ? 30.995 17.957 -21.475 1.00 39.75 297 ARG A C 1
ATOM 2364 O O . ARG A 1 297 ? 30.762 19.187 -21.470 1.00 39.75 297 ARG A O 1
#

Nearest PDB structures (foldseek):
  2h1t-assembly1_B  TM=6.099E-01  e=8.777E-05  Pseudomonas aeruginosa
  4e1t-assembly1_A  TM=3.621E-01  e=5.820E-01  Yersinia pseudotuberculosis

Sequence (297 aa):
MLETEKNRKARRLKTGAIFLVILLVIAELVALVADAGEAGKPVQPSEAIQRVKEEMRKEAAAENSNAEGKSKLLWNSWYTMTVGEKVPFGYYNDRVEKRDGKYAYQNQLWKMEEGFINEERVVSFGKDDANVSPILFNFLGTYRDSEFSIDGTFKGTKLSVKARRNKQNLPPIETNVPSKAFLSTLFQVWIGKHLPEAKPGKRLPFVTLFEDGLDTRYASINGAMTLEAEDDYAKKTGTKKLSVELAGMKSVWYVLPTGESVRIEKPDQHLVIEKKTEAEARRFLVKRTEDLPKSGR

Foldseek 3Di:
DPPPVVVVVVVVVVVVVVVVVVVVVVVVVVVVVVPCPDDDDDDDDDVVVVVVVVVVVVVVVVVVVPQPQPKDWPDWFKKWKDFLVPHGFWIKIWTWIQGPQKIWIKMWIWGADPNDTKIKIKIWIFGNDLLSFGAWMWIWIDDPPKIKIKIWGDDQQKIWIWIDIPPRTDDIAIDGHPNSEEEPSCVLQNCLSCVVVADAPDKDKGKYFYRPCVVVSRDIKIKIKHFHDDDPVLVVVVFTWIWIAIPNWIKIFTADSNSHTQWMQGVVRSMIMGIDDPVCNVCSCVVVVVVPPPPDD